Protein AF-J4H3N9-F1 (afdb_monomer)

Foldseek 3Di:
DPVVVLVVVVCVVPVVCCVPPVPPDPCVVVSVVVVVVVVVVVVVVVVVCVVVVPPVPPPPDDDDDDDDDDDDDDDDDDPDDDDDDDDDPPPPDPPPPVVVVLVVLLVVQLVVLVVLPVLSSVCSVLCVQLVNSDPVVVVVLLPDDPVVNLCCCCPVSVDDPVSSVSVVVSSVVSVVVVVVVVVVVD

Sequence (186 aa):
MKWKKVVERAVGECPFIESRYQRQWPIVVYLKLYLSSKAQKCRLETQLLNSAGIASHNTYNGEPHKNTQTLGKTSRIMITSIPQCLSRPAVDGNWNTRSDVERDVNDSFAAALRGLSADLETFAPAFSQVGLTSVDHFKMMMKWPEAERNAFLKTDMKLNPFEFHNVRAALAKFMDEQWGTMQESY

Solvent-accessible surface area (backbone atoms only — not comparable to full-atom values): 11622 Å² total; per-residue (Å²): 139,69,62,65,64,52,51,54,49,50,35,72,78,38,61,68,54,54,78,70,38,76,85,55,76,71,52,66,59,56,51,52,51,52,52,51,51,52,54,50,53,55,51,51,53,52,48,49,45,62,71,68,67,59,71,84,73,79,79,80,82,84,83,93,78,90,80,82,90,79,85,86,80,89,80,78,81,77,85,74,81,79,81,90,79,79,84,75,80,87,71,91,66,81,73,72,77,62,59,63,62,57,49,56,48,47,52,57,35,30,54,53,32,38,74,72,34,68,74,51,30,78,44,36,68,50,36,42,75,70,68,47,53,44,68,66,55,49,57,53,52,67,70,45,56,68,68,59,44,54,44,44,47,48,69,70,54,58,43,52,76,68,56,45,48,52,51,51,51,53,53,49,53,49,49,54,56,56,54,54,61,60,62,77,78,115

pLDDT: mean 73.19, std 18.36, range [37.25, 96.0]

Structure (mmCIF, N/CA/C/O backbone):
data_AF-J4H3N9-F1
#
_entry.id   AF-J4H3N9-F1
#
loop_
_atom_site.group_PDB
_atom_site.id
_atom_site.type_symbol
_atom_site.label_atom_id
_atom_site.label_alt_id
_atom_site.label_comp_id
_atom_site.label_asym_id
_atom_site.label_entity_id
_atom_site.label_seq_id
_atom_site.pdbx_PDB_ins_code
_atom_site.Cartn_x
_atom_site.Cartn_y
_atom_site.Cartn_z
_atom_site.occupancy
_atom_site.B_iso_or_equiv
_atom_site.auth_seq_id
_atom_site.auth_comp_id
_atom_site.auth_asym_id
_atom_site.auth_atom_id
_atom_site.pdbx_PDB_model_num
ATOM 1 N N . MET A 1 1 ? -15.512 -21.925 21.689 1.00 52.09 1 MET A N 1
ATOM 2 C CA . MET A 1 1 ? -15.991 -21.301 20.431 1.00 52.09 1 MET A CA 1
ATOM 3 C C . MET A 1 1 ? -16.428 -19.842 20.645 1.00 52.09 1 MET A C 1
ATOM 5 O O . MET A 1 1 ? -17.611 -19.586 20.809 1.00 52.09 1 MET A O 1
ATOM 9 N N . LYS A 1 2 ? -15.502 -18.868 20.665 1.00 72.50 2 LYS A N 1
ATOM 10 C CA . LYS A 1 2 ? -15.842 -17.428 20.809 1.00 72.50 2 LYS A CA 1
ATOM 11 C C . LYS A 1 2 ? -15.784 -16.642 19.487 1.00 72.50 2 LYS A C 1
ATOM 13 O O . LYS A 1 2 ? -16.445 -15.625 19.360 1.00 72.50 2 LYS A O 1
ATOM 18 N N . TRP A 1 3 ? -15.049 -17.143 18.493 1.00 61.56 3 TRP A N 1
ATOM 19 C CA . TRP A 1 3 ? -14.774 -16.440 17.234 1.00 61.56 3 TRP A CA 1
ATOM 20 C C . TRP A 1 3 ? -15.996 -16.287 16.316 1.00 61.56 3 TRP A C 1
ATOM 22 O O . TRP A 1 3 ? -16.227 -15.206 15.791 1.00 61.56 3 TRP A O 1
ATOM 32 N N . LYS A 1 4 ? -16.827 -17.330 16.185 1.00 72.06 4 LYS A N 1
ATOM 33 C CA . LYS A 1 4 ? -17.997 -17.327 15.287 1.00 72.06 4 LYS A CA 1
ATOM 34 C C . LYS A 1 4 ? -18.974 -16.183 15.596 1.00 72.06 4 LYS A C 1
ATOM 36 O O . LYS A 1 4 ? -19.340 -15.438 14.701 1.00 72.06 4 LYS A O 1
ATOM 41 N N . LYS A 1 5 ? -19.263 -15.962 16.885 1.00 77.81 5 LYS A N 1
ATOM 42 C CA . LYS A 1 5 ? -20.123 -14.862 17.357 1.00 77.81 5 LYS A CA 1
ATOM 43 C C . LYS A 1 5 ? -19.537 -13.472 17.091 1.00 77.81 5 LYS A C 1
ATOM 45 O O . LYS A 1 5 ? -20.283 -12.515 16.926 1.00 77.81 5 LYS A O 1
ATOM 50 N N . VAL A 1 6 ? -18.209 -13.343 17.092 1.00 69.69 6 VAL A N 1
ATOM 51 C CA . VAL A 1 6 ? -17.530 -12.069 16.805 1.00 69.69 6 VAL A CA 1
ATOM 52 C C . VAL A 1 6 ? -17.606 -11.757 15.314 1.00 69.69 6 VAL A C 1
ATOM 54 O O . VAL A 1 6 ? -17.892 -10.620 14.953 1.00 69.69 6 VAL A O 1
ATOM 57 N N . VAL A 1 7 ? -17.413 -12.769 14.463 1.00 69.06 7 VAL A N 1
ATOM 58 C CA . VAL A 1 7 ? -17.578 -12.639 13.009 1.00 69.06 7 VAL A CA 1
ATOM 59 C C . VAL A 1 7 ? -19.026 -12.299 12.661 1.00 69.06 7 VAL A C 1
ATOM 61 O O . VAL A 1 7 ? -19.249 -11.320 11.963 1.00 69.06 7 VAL A O 1
ATOM 64 N N . GLU A 1 8 ? -20.004 -13.023 13.210 1.00 76.75 8 GLU A N 1
ATOM 65 C CA . GLU A 1 8 ? -21.434 -12.744 12.995 1.00 76.75 8 GLU A CA 1
ATOM 66 C C . GLU A 1 8 ? -21.812 -11.315 13.407 1.00 76.75 8 GLU A C 1
ATOM 68 O O . GLU A 1 8 ? -22.528 -10.630 12.681 1.00 76.75 8 GLU A O 1
ATOM 73 N N . ARG A 1 9 ? -21.283 -10.819 14.534 1.00 76.06 9 ARG A N 1
ATOM 74 C CA . ARG A 1 9 ? -21.517 -9.434 14.963 1.00 76.06 9 ARG A CA 1
ATOM 75 C C . ARG A 1 9 ? -20.882 -8.416 14.011 1.00 76.06 9 ARG A C 1
ATOM 77 O O . ARG A 1 9 ? -21.529 -7.432 13.674 1.00 76.06 9 ARG A O 1
ATOM 84 N N . ALA A 1 10 ? -19.643 -8.639 13.574 1.00 69.19 10 ALA A N 1
ATOM 85 C CA . ALA A 1 10 ? -18.953 -7.728 12.658 1.00 69.19 10 ALA A CA 1
ATOM 86 C C . ALA A 1 10 ? -19.613 -7.684 11.269 1.00 69.19 10 ALA A C 1
ATOM 88 O O . ALA A 1 10 ? -19.732 -6.611 10.686 1.00 69.19 10 ALA A O 1
ATOM 89 N N . VAL A 1 11 ? -20.084 -8.831 10.771 1.00 74.31 11 VAL A N 1
ATOM 90 C CA . VAL A 1 11 ? -20.865 -8.925 9.528 1.00 74.31 11 VAL A CA 1
ATOM 91 C C . VAL A 1 11 ? -22.213 -8.218 9.680 1.00 74.31 11 VAL A C 1
ATOM 93 O O . VAL A 1 11 ? -22.606 -7.471 8.789 1.00 74.31 11 VAL A O 1
ATOM 96 N N . GLY A 1 12 ? -22.884 -8.371 10.827 1.00 75.81 12 GLY A N 1
ATOM 97 C CA . GLY A 1 12 ? -24.127 -7.653 11.121 1.00 75.81 12 GLY A CA 1
ATOM 98 C C . GLY A 1 12 ? -23.956 -6.131 11.192 1.00 75.81 12 GLY A C 1
ATOM 99 O O . GLY A 1 12 ? -24.813 -5.399 10.710 1.00 75.81 12 GLY A O 1
ATOM 100 N N . GLU A 1 13 ? -22.844 -5.641 11.752 1.00 74.50 13 GLU A N 1
ATOM 1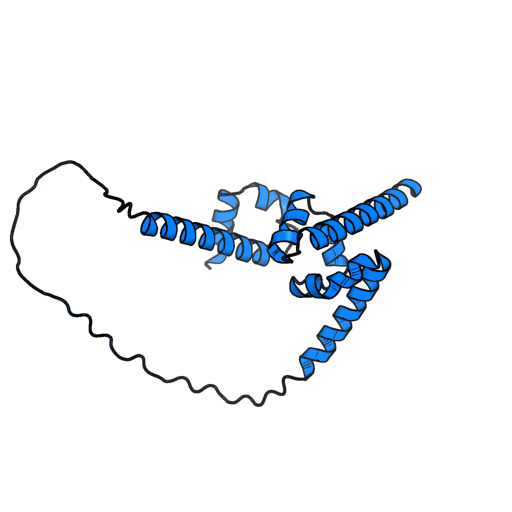01 C CA . GLU A 1 13 ? -22.531 -4.202 11.793 1.00 74.50 13 GLU A CA 1
ATOM 102 C C . GLU A 1 13 ? -22.080 -3.652 10.428 1.00 74.50 13 GLU A C 1
ATOM 104 O O . GLU A 1 13 ? -22.267 -2.467 10.153 1.00 74.50 13 GLU A O 1
ATOM 109 N N . CYS A 1 14 ? -21.465 -4.477 9.577 1.00 62.94 14 CYS A N 1
ATOM 110 C CA . CYS A 1 14 ? -20.885 -4.064 8.298 1.00 62.94 14 CYS A CA 1
ATOM 111 C C . CYS A 1 14 ? -21.080 -5.154 7.221 1.00 62.94 14 CYS A C 1
ATOM 113 O O . CYS A 1 14 ? -20.144 -5.905 6.924 1.00 62.94 14 CYS A O 1
ATOM 115 N N . PRO A 1 15 ? -22.261 -5.214 6.571 1.00 75.38 15 PRO A N 1
ATOM 116 C CA . PRO A 1 15 ? -22.610 -6.283 5.624 1.00 75.38 15 PRO A CA 1
ATOM 117 C C . PRO A 1 15 ? -21.670 -6.386 4.413 1.00 75.38 15 PRO A C 1
ATOM 119 O O . PRO A 1 15 ? -21.464 -7.460 3.850 1.00 75.38 15 PRO A O 1
ATOM 122 N N . PHE A 1 16 ? -21.037 -5.276 4.022 1.00 67.12 16 PHE A N 1
ATOM 123 C CA . PHE A 1 16 ? -20.107 -5.241 2.890 1.00 67.12 16 PHE A CA 1
ATOM 124 C C . PHE A 1 16 ? -18.843 -6.092 3.119 1.00 67.12 16 PHE A C 1
ATOM 126 O O . PHE A 1 16 ? -18.224 -6.533 2.147 1.00 67.12 16 PHE A O 1
ATOM 133 N N . ILE A 1 17 ? -18.481 -6.376 4.379 1.00 64.75 17 ILE A N 1
ATOM 134 C CA . ILE A 1 17 ? -17.296 -7.173 4.730 1.00 64.75 17 ILE A CA 1
ATOM 135 C C . ILE A 1 17 ? -1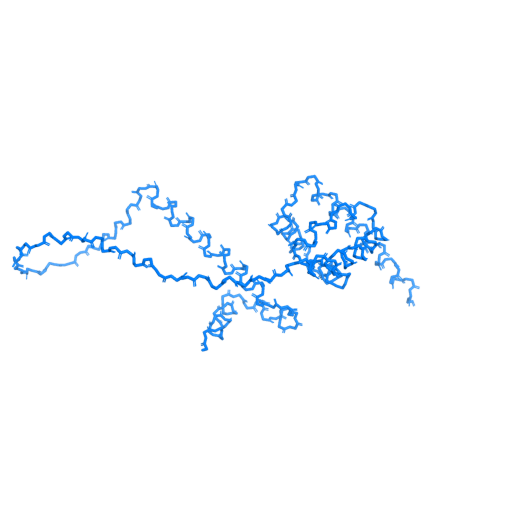7.435 -8.619 4.234 1.00 64.75 17 ILE A C 1
ATOM 137 O O . ILE A 1 17 ? -16.472 -9.195 3.725 1.00 64.75 17 ILE A O 1
ATOM 141 N N . GLU A 1 18 ? -18.634 -9.194 4.329 1.00 68.56 18 GLU A N 1
ATOM 142 C CA . GLU A 1 18 ? -18.895 -10.558 3.864 1.00 68.56 18 GLU A CA 1
ATOM 143 C C . GLU A 1 18 ? -18.808 -10.639 2.337 1.00 68.56 18 GLU A C 1
ATOM 145 O O . GLU A 1 18 ? -18.098 -11.480 1.795 1.00 68.56 18 GLU A O 1
ATOM 150 N N . SER A 1 19 ? -19.425 -9.691 1.630 1.00 67.69 19 SER A N 1
ATOM 151 C CA . SER A 1 19 ? -19.433 -9.689 0.162 1.00 67.69 19 SER A CA 1
ATOM 152 C C . SER A 1 19 ? -18.049 -9.510 -0.484 1.00 67.69 19 SER A C 1
ATOM 154 O O . SER A 1 19 ? -17.787 -10.097 -1.533 1.00 67.69 19 SER A O 1
ATOM 156 N N . ARG A 1 20 ? -17.141 -8.733 0.128 1.00 58.03 20 ARG A N 1
ATOM 157 C CA . ARG A 1 20 ? -15.820 -8.434 -0.459 1.00 58.03 20 ARG A CA 1
ATOM 158 C C . ARG A 1 20 ? -14.696 -9.365 -0.018 1.00 58.03 20 ARG A C 1
ATOM 160 O O . ARG A 1 20 ? -13.817 -9.661 -0.824 1.00 58.03 20 ARG A O 1
ATOM 167 N N . TYR A 1 21 ? -14.694 -9.816 1.236 1.00 58.59 21 TYR A N 1
ATOM 168 C CA . TYR A 1 21 ? -13.496 -10.415 1.841 1.00 58.59 21 TYR A CA 1
ATOM 169 C C . TYR A 1 21 ? -13.641 -11.903 2.184 1.00 58.59 21 TYR A C 1
ATOM 171 O O . TYR A 1 21 ? -12.674 -12.523 2.622 1.00 58.59 21 TYR A O 1
ATOM 179 N N . GLN A 1 22 ? -14.793 -12.533 1.921 1.00 57.31 22 GLN A N 1
ATOM 180 C CA . GLN A 1 22 ? -15.012 -13.962 2.208 1.00 57.31 22 GLN A CA 1
ATOM 181 C C . GLN A 1 22 ? -14.017 -14.890 1.483 1.00 57.31 22 GLN A C 1
ATOM 183 O O . GLN A 1 22 ? -13.706 -15.967 1.989 1.00 57.31 22 GLN A O 1
ATOM 188 N N . ARG A 1 23 ? -13.468 -14.455 0.337 1.00 53.22 23 ARG A N 1
ATOM 189 C CA . ARG A 1 23 ? -12.454 -15.190 -0.445 1.00 53.22 23 ARG A CA 1
ATOM 190 C C . ARG A 1 23 ? -11.019 -14.669 -0.291 1.00 53.22 23 ARG A C 1
ATOM 192 O O . ARG A 1 23 ? -10.105 -15.291 -0.820 1.00 53.22 23 ARG A O 1
ATOM 199 N N . GLN A 1 24 ? -10.804 -13.553 0.408 1.00 51.94 24 GLN A N 1
ATOM 200 C CA . GLN A 1 24 ? -9.488 -12.922 0.557 1.00 51.94 24 GLN A CA 1
ATOM 201 C C . GLN A 1 24 ? -9.054 -13.012 2.021 1.00 51.94 24 GLN A C 1
ATOM 203 O O . GLN A 1 24 ? -9.342 -12.145 2.844 1.00 51.94 24 GLN A O 1
ATOM 208 N N . TRP A 1 25 ? -8.413 -14.129 2.357 1.00 45.53 25 TRP A N 1
ATOM 209 C CA . TRP A 1 25 ? -7.874 -14.389 3.690 1.00 45.53 25 TRP A CA 1
ATOM 210 C C . TRP A 1 25 ? -6.391 -13.991 3.793 1.00 45.53 25 TRP A C 1
ATOM 212 O O . TRP A 1 25 ? -5.687 -14.089 2.791 1.00 45.53 25 TRP A O 1
ATOM 222 N N . PRO A 1 26 ? -5.919 -13.566 4.991 1.00 60.06 26 PRO A N 1
ATOM 223 C CA . PRO A 1 26 ? -6.522 -13.836 6.295 1.00 60.06 26 PRO A CA 1
ATOM 224 C C . PRO A 1 26 ? -7.309 -12.664 6.901 1.00 60.06 26 PRO A C 1
ATOM 226 O O . PRO A 1 26 ? -6.752 -11.746 7.502 1.00 60.06 26 PRO A O 1
ATOM 229 N N . ILE A 1 27 ? -8.642 -12.790 6.882 1.00 65.00 27 ILE A N 1
ATOM 230 C CA . ILE A 1 27 ? -9.597 -11.844 7.489 1.00 65.00 27 ILE A CA 1
ATOM 231 C C . ILE A 1 27 ? -9.398 -11.684 9.006 1.00 65.00 27 ILE A C 1
ATOM 233 O O . ILE A 1 27 ? -9.800 -10.684 9.590 1.00 65.00 27 ILE A O 1
ATOM 237 N N . VAL A 1 28 ? -8.738 -12.652 9.657 1.00 62.50 28 VAL A N 1
ATOM 238 C CA . VAL A 1 28 ? -8.402 -12.623 11.092 1.00 62.50 28 VAL A CA 1
ATOM 239 C C . VAL A 1 28 ? -7.492 -11.449 11.432 1.00 62.50 28 VAL A C 1
ATOM 241 O O . VAL A 1 28 ? -7.648 -10.864 12.503 1.00 62.50 28 VAL A O 1
ATOM 244 N N . VAL A 1 29 ? -6.558 -11.101 10.543 1.00 64.94 29 VAL A N 1
ATOM 245 C CA . VAL A 1 29 ? -5.643 -9.972 10.758 1.00 64.94 29 VAL A CA 1
ATOM 246 C C . VAL A 1 29 ? -6.428 -8.667 10.679 1.00 64.94 29 VAL A C 1
ATOM 248 O O . VAL A 1 29 ? -6.381 -7.877 11.618 1.00 64.94 29 VAL A O 1
ATOM 251 N N . TYR A 1 30 ? -7.256 -8.509 9.642 1.00 67.19 30 TYR A N 1
ATOM 252 C CA . TYR A 1 30 ? -8.125 -7.342 9.488 1.00 67.19 30 TYR A CA 1
ATOM 253 C C . TYR A 1 30 ? -9.098 -7.183 10.663 1.00 67.19 30 TYR A C 1
ATOM 255 O O . TYR A 1 30 ? -9.167 -6.118 11.266 1.00 67.19 30 TYR A O 1
ATOM 263 N N . LEU A 1 31 ? -9.796 -8.251 11.062 1.00 67.88 31 LEU A N 1
ATOM 264 C CA . LEU A 1 31 ? -10.709 -8.229 12.209 1.00 67.88 31 LEU A CA 1
ATOM 265 C C . LEU A 1 31 ? -9.983 -7.888 13.512 1.00 67.88 31 LEU A C 1
ATOM 267 O O . LEU A 1 31 ? -10.502 -7.107 14.305 1.00 67.88 31 LEU A O 1
ATOM 271 N N . LYS A 1 32 ? -8.782 -8.431 13.745 1.00 67.88 32 LYS A N 1
ATOM 272 C CA . LYS A 1 32 ? -7.986 -8.072 14.927 1.00 67.88 32 LYS A CA 1
ATOM 273 C C . LYS A 1 32 ? -7.595 -6.600 14.917 1.00 67.88 32 LYS A C 1
ATOM 275 O O . LYS A 1 32 ? -7.722 -5.960 15.959 1.00 67.88 32 LYS A O 1
ATOM 280 N N . LEU A 1 33 ? -7.155 -6.064 13.782 1.00 71.12 33 LEU A N 1
ATOM 281 C CA . LEU A 1 33 ? -6.758 -4.660 13.659 1.00 71.12 33 LEU A CA 1
ATOM 282 C C . LEU A 1 33 ? -7.965 -3.723 13.790 1.00 71.12 33 LEU A C 1
ATOM 284 O O . LEU A 1 33 ? -7.932 -2.788 14.590 1.00 71.12 33 LEU A O 1
ATOM 288 N N . TYR A 1 34 ? -9.067 -4.027 13.105 1.00 74.19 34 TYR A N 1
ATOM 289 C CA . TYR A 1 34 ? -10.306 -3.254 13.164 1.00 74.19 34 TYR A CA 1
ATOM 290 C C . TYR A 1 34 ? -10.895 -3.225 14.578 1.00 74.19 34 TYR A C 1
ATOM 292 O O . TYR A 1 34 ? -11.195 -2.154 15.108 1.00 74.19 34 TYR A O 1
ATOM 300 N N . LEU A 1 35 ? -11.011 -4.386 15.231 1.00 72.62 35 LEU A N 1
ATOM 301 C CA . LEU A 1 35 ? -11.549 -4.470 16.592 1.00 72.62 35 LEU A CA 1
ATOM 302 C C . LEU A 1 35 ? -10.626 -3.792 17.611 1.00 72.62 35 LEU A C 1
ATOM 304 O O . LEU A 1 35 ? -11.121 -3.115 18.512 1.00 72.62 35 LEU A O 1
ATOM 308 N N . SER A 1 36 ? -9.305 -3.918 17.451 1.00 70.38 36 SER A N 1
ATOM 309 C CA . SER A 1 36 ? -8.329 -3.190 18.277 1.00 70.38 36 SER A CA 1
ATOM 310 C C . SER A 1 36 ? -8.488 -1.675 18.122 1.00 70.38 36 SER A C 1
ATOM 312 O O . SER A 1 36 ? -8.557 -0.958 19.121 1.00 70.38 36 SER A O 1
ATOM 314 N N . SER A 1 37 ? -8.634 -1.195 16.885 1.00 76.44 37 SER A N 1
ATOM 315 C CA . SER A 1 37 ? -8.830 0.223 16.569 1.00 76.44 37 SER A CA 1
ATOM 316 C C . SER A 1 37 ? -10.143 0.770 17.147 1.00 76.44 37 SER A C 1
ATOM 318 O O . SER A 1 37 ? -10.142 1.798 17.832 1.00 76.44 37 SER A O 1
ATOM 320 N N . LYS A 1 38 ? -11.262 0.042 16.993 1.00 75.88 38 LYS A N 1
ATOM 321 C CA . LYS A 1 38 ? -12.551 0.427 17.601 1.00 75.88 38 LYS A CA 1
ATOM 322 C C . LYS A 1 38 ? -12.480 0.453 19.130 1.00 75.88 38 LYS A C 1
ATOM 324 O O . LYS A 1 38 ? -12.974 1.398 19.744 1.00 75.88 38 LYS A O 1
ATOM 329 N N . ALA A 1 39 ? -11.854 -0.549 19.749 1.00 73.81 39 ALA A N 1
ATOM 330 C CA . ALA A 1 39 ? -11.699 -0.604 21.202 1.00 73.81 39 ALA A CA 1
ATOM 331 C C . ALA A 1 39 ? -10.868 0.575 21.734 1.00 73.81 39 ALA A C 1
ATOM 333 O O . ALA A 1 39 ? -11.193 1.146 22.776 1.00 73.81 39 ALA A O 1
ATOM 334 N N . GLN A 1 40 ? -9.825 0.973 21.004 1.00 74.06 40 GLN A N 1
ATOM 335 C CA . GLN A 1 40 ? -8.995 2.121 21.356 1.00 74.06 40 GLN A CA 1
ATOM 336 C C . GLN A 1 40 ? -9.750 3.445 21.205 1.00 74.06 40 GLN A C 1
ATOM 338 O O . GLN A 1 40 ? -9.693 4.277 22.111 1.00 74.06 40 GLN A O 1
ATOM 343 N N . LYS A 1 41 ? -10.523 3.614 20.126 1.00 77.00 41 LYS A N 1
ATOM 344 C CA . LYS A 1 41 ? -11.381 4.792 19.936 1.00 77.00 41 LYS A CA 1
ATOM 345 C C . LYS A 1 41 ? -12.413 4.928 21.061 1.00 77.00 41 LYS A C 1
ATOM 347 O O . LYS A 1 41 ? -12.535 5.997 21.646 1.00 77.00 41 LYS A O 1
ATOM 352 N N . CYS A 1 42 ? -13.058 3.824 21.439 1.00 77.38 42 CYS A N 1
ATOM 353 C CA . CYS A 1 42 ? -14.025 3.795 22.540 1.00 77.38 42 CYS A CA 1
ATOM 354 C C . CYS A 1 42 ? -13.381 4.157 23.894 1.00 77.38 42 CYS A C 1
ATOM 356 O O . CYS A 1 42 ? -13.976 4.869 24.703 1.00 77.38 42 CYS A O 1
ATOM 358 N N . ARG A 1 43 ? -12.144 3.699 24.145 1.00 76.12 43 ARG A N 1
ATOM 359 C CA . ARG A 1 43 ? -11.378 4.061 25.352 1.00 76.12 43 ARG A CA 1
ATOM 360 C C . ARG A 1 43 ? -11.036 5.546 25.393 1.00 76.12 43 ARG A C 1
ATOM 362 O O . ARG A 1 43 ? -11.180 6.153 26.447 1.00 76.12 43 ARG A O 1
ATOM 369 N N . LEU A 1 44 ? -10.602 6.117 24.271 1.00 79.00 44 LEU A N 1
ATOM 370 C CA . LEU A 1 44 ? -10.282 7.543 24.169 1.00 79.00 44 LEU A CA 1
ATOM 371 C C . LEU A 1 44 ? -11.521 8.414 24.370 1.00 79.00 44 LEU A C 1
ATOM 373 O O . LEU A 1 44 ? -11.466 9.386 25.112 1.00 79.00 44 LEU A O 1
ATOM 377 N N . GLU A 1 45 ? -12.650 8.031 23.781 1.00 78.12 45 GLU A N 1
ATOM 378 C CA . GLU A 1 45 ? -13.928 8.722 23.962 1.00 78.12 45 GLU A CA 1
ATOM 379 C C . GLU A 1 45 ? -14.387 8.684 25.428 1.00 78.12 45 GLU A C 1
ATOM 381 O O . GLU A 1 45 ? -14.750 9.711 25.997 1.00 78.12 45 GLU A O 1
ATOM 386 N N . THR A 1 46 ? -14.245 7.528 26.086 1.00 74.31 46 THR A N 1
ATOM 387 C CA . THR A 1 46 ? -14.525 7.379 27.525 1.00 74.31 46 THR A CA 1
ATOM 388 C C . THR A 1 46 ? -13.589 8.241 28.381 1.00 74.31 46 THR A C 1
ATOM 390 O O . THR A 1 46 ? -14.021 8.855 29.352 1.00 74.31 46 THR A O 1
ATOM 393 N N . GLN A 1 47 ? -12.300 8.311 28.033 1.00 80.25 47 GLN A N 1
ATOM 394 C CA . GLN A 1 47 ? -11.333 9.157 28.738 1.00 80.25 47 GLN A CA 1
ATOM 395 C C . GLN A 1 47 ? -11.622 10.646 28.542 1.00 80.25 47 GLN A C 1
ATOM 397 O O . GLN A 1 47 ? -11.533 11.396 29.509 1.00 80.25 47 GLN A O 1
ATOM 402 N N . LEU A 1 48 ? -12.018 11.065 27.337 1.00 82.38 48 LEU A N 1
ATOM 403 C CA . LEU A 1 48 ? -12.421 12.441 27.052 1.00 82.38 48 LEU A CA 1
ATOM 404 C C . LEU A 1 48 ? -13.650 12.835 27.875 1.00 82.38 48 LEU A C 1
ATOM 406 O O . LEU A 1 48 ? -13.601 13.848 28.568 1.00 82.38 48 LEU A O 1
ATOM 410 N N . LEU A 1 49 ? -14.692 11.998 27.894 1.00 76.50 49 LEU A N 1
ATOM 411 C CA . LEU A 1 49 ? -15.889 12.202 28.722 1.00 76.50 49 LEU A CA 1
ATOM 412 C C . LEU A 1 49 ? -15.552 12.313 30.218 1.00 76.50 49 LEU A C 1
ATOM 414 O O . LEU A 1 49 ? -16.027 13.227 30.890 1.00 76.50 49 LEU A O 1
ATOM 418 N N . ASN A 1 50 ? -14.679 11.437 30.723 1.00 69.12 50 ASN A N 1
ATOM 419 C CA . ASN A 1 50 ? -14.246 11.465 32.122 1.00 69.12 50 ASN A CA 1
ATOM 420 C C . ASN A 1 50 ? -13.373 12.691 32.446 1.00 69.12 50 ASN A C 1
ATOM 422 O O . ASN A 1 50 ? -13.490 13.260 33.529 1.00 69.12 50 ASN A O 1
ATOM 426 N N . SER A 1 51 ? -12.510 13.114 31.517 1.00 75.50 51 SER A N 1
ATOM 427 C CA . SER A 1 51 ? -11.651 14.297 31.677 1.00 75.50 51 SER A CA 1
ATOM 428 C C . SER A 1 51 ? -12.415 15.616 31.569 1.00 75.50 51 SER A C 1
ATOM 430 O O . SER A 1 51 ? -12.031 16.594 32.202 1.00 75.50 51 SER A O 1
ATOM 432 N N . ALA A 1 52 ? -13.528 15.637 30.831 1.00 77.50 52 ALA A N 1
ATOM 433 C CA . ALA A 1 52 ? -14.388 16.806 30.687 1.00 77.50 52 ALA A CA 1
ATOM 434 C C . ALA A 1 52 ? -15.218 17.101 31.951 1.00 77.50 52 ALA A C 1
ATOM 436 O O . ALA A 1 52 ? -15.999 18.048 31.958 1.00 77.50 52 ALA A O 1
ATOM 437 N N . GLY A 1 53 ? -15.089 16.294 33.015 1.00 55.59 53 GLY A N 1
ATOM 438 C CA . GLY A 1 53 ? -15.820 16.495 34.268 1.00 55.59 53 GLY A CA 1
ATOM 439 C C . GLY A 1 53 ? -17.336 16.357 34.119 1.00 55.59 53 GLY A C 1
ATOM 440 O O . GLY A 1 53 ? -18.075 16.689 35.044 1.00 55.59 53 GLY A O 1
ATOM 441 N N . ILE A 1 54 ? -17.813 15.845 32.979 1.00 56.06 54 ILE A N 1
ATOM 442 C CA . ILE A 1 54 ? -19.223 15.549 32.758 1.00 56.06 54 ILE A CA 1
ATOM 443 C C . ILE A 1 54 ? -19.482 14.212 33.442 1.00 56.06 54 ILE A C 1
ATOM 445 O O . ILE A 1 54 ? -19.551 13.156 32.813 1.00 56.06 54 ILE A O 1
ATOM 449 N N . ALA A 1 55 ? -19.583 14.255 34.772 1.00 50.81 55 ALA A N 1
ATOM 450 C CA . ALA A 1 55 ? -20.251 13.209 35.516 1.00 50.81 55 ALA A CA 1
ATOM 451 C C . ALA A 1 55 ? -21.600 13.002 34.824 1.00 50.81 55 ALA A C 1
ATOM 453 O O . ALA A 1 55 ? -22.425 13.916 34.782 1.00 50.81 55 ALA A O 1
ATOM 454 N N . SER A 1 56 ? -21.783 11.832 34.211 1.00 52.94 56 SER A N 1
ATOM 455 C CA . SER A 1 56 ? -23.059 11.415 33.647 1.00 52.94 56 SER A CA 1
ATOM 456 C C . SER A 1 56 ? -24.021 11.257 34.822 1.00 52.94 56 SER A C 1
ATOM 458 O O . SER A 1 56 ? -24.166 10.191 35.418 1.00 52.94 56 SER A O 1
ATOM 460 N N . HIS A 1 57 ? -24.585 12.386 35.240 1.00 46.31 57 HIS A N 1
ATOM 461 C CA . HIS A 1 57 ? -25.621 12.475 36.239 1.00 46.31 57 HIS A CA 1
ATOM 462 C C . HIS A 1 57 ? -26.876 11.961 35.541 1.00 46.31 57 HIS A C 1
ATOM 464 O O . HIS A 1 57 ? -27.623 12.713 34.918 1.00 46.31 57 HIS A O 1
ATOM 470 N N . ASN A 1 58 ? -27.062 10.642 35.574 1.00 51.22 58 ASN A N 1
ATOM 471 C CA . ASN A 1 58 ? -28.348 10.028 35.290 1.00 51.22 58 ASN A CA 1
ATOM 472 C C . ASN A 1 58 ? -29.317 10.492 36.382 1.00 51.22 58 ASN A C 1
ATOM 474 O O . ASN A 1 58 ? -29.520 9.823 37.394 1.00 51.22 58 ASN A O 1
ATOM 478 N N . THR A 1 59 ? -29.892 11.674 36.184 1.00 44.00 59 THR A N 1
ATOM 479 C CA . THR A 1 59 ? -31.006 12.193 36.970 1.00 44.00 59 THR A CA 1
ATOM 480 C C . THR A 1 59 ? -32.263 11.461 36.505 1.00 44.00 59 THR A C 1
ATOM 482 O O . THR A 1 59 ? -33.031 11.952 35.682 1.00 44.00 59 THR A O 1
ATOM 485 N N . TYR A 1 60 ? -32.440 10.233 36.991 1.00 42.50 60 TYR A N 1
ATOM 486 C CA . TYR A 1 60 ? -33.743 9.579 36.988 1.00 42.50 60 TYR A CA 1
ATOM 487 C C . TYR A 1 60 ? -34.602 10.279 38.046 1.00 42.50 60 TYR A C 1
ATOM 489 O O . TYR A 1 60 ? -34.395 10.109 39.247 1.00 42.50 60 TYR A O 1
ATOM 497 N N . ASN A 1 61 ? -35.532 11.116 37.591 1.00 46.38 61 ASN A N 1
ATOM 498 C CA . ASN A 1 61 ? -36.536 11.740 38.441 1.00 46.38 61 ASN A CA 1
ATOM 499 C C . ASN A 1 61 ? -37.690 10.756 38.702 1.00 46.38 61 ASN A C 1
ATOM 501 O O . ASN A 1 61 ? -38.397 10.391 37.769 1.00 46.38 61 ASN A O 1
ATOM 505 N N . GLY A 1 62 ? -37.899 10.425 39.983 1.00 41.72 62 GLY A N 1
ATOM 506 C CA . GLY A 1 62 ? -39.213 10.135 40.574 1.00 41.72 62 GLY A CA 1
ATOM 507 C C . GLY A 1 62 ? -39.628 8.665 40.712 1.00 41.72 62 GLY A C 1
ATOM 508 O O . GLY A 1 62 ? -40.169 8.093 39.780 1.00 41.72 62 GLY A O 1
ATOM 509 N N . GLU A 1 63 ? -39.486 8.083 41.908 1.00 37.25 63 GLU A N 1
ATOM 510 C CA . GLU A 1 63 ? -40.582 8.031 42.898 1.00 37.25 63 GLU A CA 1
ATOM 511 C C . GLU A 1 63 ? -40.101 7.529 44.282 1.00 37.25 63 GLU A C 1
ATOM 513 O O . GLU A 1 63 ? -39.084 6.837 44.369 1.00 37.25 63 GLU A O 1
ATOM 518 N N . PRO A 1 64 ? -40.784 7.902 45.386 1.00 56.16 64 PRO A N 1
ATOM 519 C CA . PRO A 1 64 ? -40.278 7.745 46.743 1.00 56.16 64 PRO A CA 1
ATOM 520 C C . PRO A 1 64 ? -40.893 6.532 47.452 1.00 56.16 64 PRO A C 1
ATOM 522 O O . PRO A 1 64 ? -42.085 6.519 47.742 1.00 56.16 64 PRO A O 1
ATOM 525 N N . HIS A 1 65 ? -40.071 5.573 47.879 1.00 41.88 65 HIS A N 1
ATOM 526 C CA . HIS A 1 65 ? -40.473 4.638 48.931 1.00 41.88 65 HIS A CA 1
ATOM 527 C C . HIS A 1 65 ? -39.423 4.550 50.041 1.00 41.88 65 HIS A C 1
ATOM 529 O O . HIS A 1 65 ? -38.268 4.179 49.856 1.00 41.88 65 HIS A O 1
ATOM 535 N N . LYS A 1 66 ? -39.892 4.956 51.221 1.00 60.16 66 LYS A N 1
ATOM 536 C CA . LYS A 1 66 ? -39.277 4.867 52.544 1.00 60.16 66 LYS A CA 1
ATOM 537 C C . LYS A 1 66 ? -38.855 3.415 52.802 1.00 60.16 66 LYS A C 1
ATOM 539 O O . LYS A 1 66 ? -39.707 2.551 52.635 1.00 60.16 66 LYS A O 1
ATOM 544 N N . ASN A 1 67 ? -37.630 3.155 53.274 1.00 48.34 67 ASN A N 1
ATOM 545 C CA . ASN A 1 67 ? -37.408 2.611 54.623 1.00 48.34 67 ASN A CA 1
ATOM 546 C C . ASN A 1 67 ? -35.919 2.370 54.962 1.00 48.34 67 ASN A C 1
ATOM 548 O O . ASN A 1 67 ? -35.143 1.884 54.146 1.00 48.34 67 ASN A O 1
ATOM 552 N N . THR A 1 68 ? -35.627 2.589 56.247 1.00 41.75 68 THR A N 1
ATOM 553 C CA . THR A 1 68 ? -34.633 1.919 57.111 1.00 41.75 68 THR A CA 1
ATOM 554 C C . THR A 1 68 ? -33.121 2.104 56.912 1.00 41.75 68 THR A C 1
ATOM 556 O O . THR A 1 68 ? -32.481 1.588 56.005 1.00 41.75 68 THR A O 1
ATOM 559 N N . GLN A 1 69 ? -32.574 2.779 57.928 1.00 52.41 69 GLN A N 1
ATOM 560 C CA . GLN A 1 69 ? -31.221 2.743 58.484 1.00 52.41 69 GLN A CA 1
ATOM 561 C C . GLN A 1 69 ? -30.507 1.380 58.426 1.00 52.41 69 GLN A C 1
ATOM 563 O O . GLN A 1 69 ? -31.066 0.388 58.873 1.00 52.41 69 GLN A O 1
ATOM 568 N N . THR A 1 70 ? -29.216 1.410 58.074 1.00 41.12 70 THR A N 1
ATOM 569 C CA . THR A 1 70 ? -28.104 0.652 58.702 1.00 41.12 70 THR A CA 1
ATOM 570 C C . THR A 1 70 ? -26.797 1.294 58.219 1.00 41.12 70 THR A C 1
ATOM 572 O O . THR A 1 70 ? -26.457 1.209 57.045 1.00 41.12 70 THR A O 1
ATOM 575 N N . LEU A 1 71 ? -26.188 2.202 58.981 1.00 50.16 71 LEU A N 1
ATOM 576 C CA . LEU A 1 71 ? -25.104 1.952 59.942 1.00 50.16 71 LEU A CA 1
ATOM 577 C C . LEU A 1 71 ? -24.003 0.995 59.440 1.00 50.16 71 LEU A C 1
ATOM 579 O O . LEU A 1 71 ? -24.115 -0.218 59.559 1.00 50.16 71 LEU A O 1
ATOM 583 N N . GLY A 1 72 ? -22.899 1.603 58.995 1.00 48.22 72 GLY A N 1
ATOM 584 C CA . GLY A 1 72 ? -21.535 1.147 59.260 1.00 48.22 72 GLY A CA 1
ATOM 585 C C . GLY A 1 72 ? -21.018 -0.060 58.477 1.00 48.22 72 GLY A C 1
ATOM 586 O O . GLY A 1 72 ? -21.328 -1.198 58.808 1.00 48.22 72 GLY A O 1
ATOM 587 N N . LYS A 1 73 ? -20.072 0.190 57.562 1.00 47.19 73 LYS A N 1
ATOM 588 C CA . LYS A 1 73 ? -18.741 -0.449 57.580 1.00 47.19 73 LYS A CA 1
ATOM 589 C C . LYS A 1 73 ? -17.875 0.066 56.433 1.00 47.19 73 LYS A C 1
ATOM 591 O O . LYS A 1 73 ? -18.078 -0.245 55.265 1.00 47.19 73 LYS A O 1
ATOM 596 N N . THR A 1 74 ? -16.869 0.837 56.815 1.00 50.03 74 THR A N 1
ATOM 597 C CA . THR A 1 74 ? -15.727 1.228 55.997 1.00 50.03 74 THR A CA 1
ATOM 598 C C . THR A 1 74 ? -14.910 -0.027 55.673 1.00 50.03 74 THR A C 1
ATOM 600 O O . THR A 1 74 ? -14.109 -0.480 56.490 1.00 50.03 74 THR A O 1
ATOM 603 N N . SER A 1 75 ? -15.123 -0.621 54.498 1.00 44.22 75 SER A N 1
ATOM 604 C CA . SER A 1 75 ? -14.277 -1.712 54.003 1.00 44.22 75 SER A CA 1
ATOM 605 C C . SER A 1 75 ? -12.985 -1.141 53.429 1.00 44.22 75 SER A C 1
ATOM 607 O O . SER A 1 75 ? -12.914 -0.689 52.289 1.00 44.22 75 SER A O 1
ATOM 609 N N . ARG A 1 76 ? -11.949 -1.166 54.266 1.00 50.06 76 ARG A N 1
ATOM 610 C CA . ARG A 1 76 ? -10.549 -0.959 53.904 1.00 50.06 76 ARG A CA 1
ATOM 611 C C . ARG A 1 76 ? -10.096 -2.171 53.087 1.00 50.06 76 ARG A C 1
ATOM 613 O O . ARG A 1 76 ? -9.872 -3.242 53.645 1.00 50.06 76 ARG A O 1
ATOM 620 N N . ILE A 1 77 ? -10.002 -2.019 51.769 1.00 47.53 77 ILE A N 1
ATOM 621 C CA . ILE A 1 77 ? -9.453 -3.052 50.886 1.00 47.53 77 ILE A CA 1
ATOM 622 C C . ILE A 1 77 ? -7.956 -3.159 51.195 1.00 47.53 77 ILE A C 1
ATOM 624 O O . ILE A 1 77 ? -7.176 -2.270 50.856 1.00 47.53 77 ILE A O 1
ATOM 628 N N . MET A 1 78 ? -7.563 -4.222 51.900 1.00 45.44 78 MET A N 1
ATOM 629 C CA . MET A 1 78 ? -6.162 -4.602 52.033 1.00 45.44 78 MET A CA 1
ATOM 630 C C . MET A 1 78 ? -5.690 -5.159 50.691 1.00 45.44 78 MET A C 1
ATOM 632 O O . MET A 1 78 ? -6.236 -6.136 50.185 1.00 45.44 78 MET A O 1
ATOM 636 N N . ILE A 1 79 ? -4.677 -4.519 50.118 1.00 47.19 79 ILE A N 1
ATOM 637 C CA . ILE A 1 79 ? -3.961 -5.005 48.943 1.00 47.19 79 ILE A CA 1
ATOM 638 C C . ILE A 1 79 ? -3.116 -6.191 49.415 1.00 47.19 79 ILE A C 1
ATOM 640 O O . ILE A 1 79 ? -2.048 -6.017 49.998 1.00 47.19 79 ILE A O 1
ATOM 644 N N . THR A 1 80 ? -3.628 -7.407 49.237 1.00 44.75 80 THR A N 1
ATOM 645 C CA . THR A 1 80 ? -2.865 -8.631 49.481 1.00 44.75 80 THR A CA 1
ATOM 646 C C . THR A 1 80 ? -1.825 -8.818 48.386 1.00 44.75 80 THR A C 1
ATOM 648 O O . THR A 1 80 ? -2.141 -8.824 47.198 1.00 44.75 80 THR A O 1
ATOM 651 N N . SER A 1 81 ? -0.587 -8.957 48.853 1.00 48.12 81 SER A N 1
ATOM 652 C CA . SER A 1 81 ? 0.641 -9.272 48.133 1.00 48.12 81 SER A CA 1
ATOM 653 C C . SER A 1 81 ? 0.446 -10.254 46.971 1.00 48.12 81 SER A C 1
ATOM 655 O O . SER A 1 81 ? -0.133 -11.328 47.136 1.00 48.12 81 SER A O 1
ATOM 657 N N . ILE A 1 82 ? 0.961 -9.878 45.799 1.00 58.31 82 ILE A N 1
ATOM 658 C CA . ILE A 1 82 ? 1.044 -10.727 44.609 1.00 58.31 82 ILE A CA 1
ATOM 659 C C . ILE A 1 82 ? 2.141 -11.774 44.864 1.00 58.31 82 ILE A C 1
ATOM 661 O O . ILE A 1 82 ? 3.285 -11.385 45.111 1.00 58.31 82 ILE A O 1
ATOM 665 N N . PRO A 1 83 ? 1.854 -13.085 44.791 1.00 48.00 83 PRO A N 1
ATOM 666 C CA . PRO A 1 83 ? 2.887 -14.101 44.921 1.00 48.00 83 PRO A CA 1
ATOM 667 C C . PRO A 1 83 ? 3.819 -14.058 43.702 1.00 48.00 83 PRO A C 1
ATOM 669 O O . PRO A 1 83 ? 3.426 -14.346 42.571 1.00 48.00 83 PRO A O 1
ATOM 672 N N . GLN A 1 84 ? 5.078 -13.698 43.950 1.00 53.53 84 GLN A N 1
ATOM 673 C CA . GLN A 1 84 ? 6.196 -13.965 43.054 1.00 53.53 84 GLN A CA 1
ATOM 674 C C . GLN A 1 84 ? 6.415 -15.475 42.999 1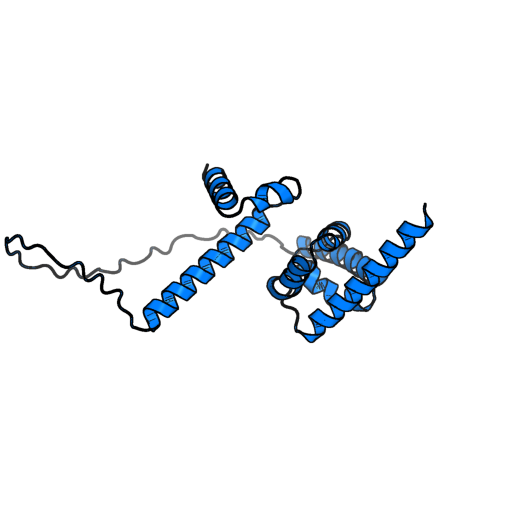.00 53.53 84 GLN A C 1
ATOM 676 O O . GLN A 1 84 ? 6.984 -16.032 43.927 1.00 53.53 84 GLN A O 1
ATOM 681 N N . CYS A 1 85 ? 5.983 -16.137 41.934 1.00 43.62 85 CYS A N 1
ATOM 682 C CA . CYS A 1 85 ? 6.501 -17.445 41.539 1.00 43.62 85 CYS A CA 1
ATOM 683 C C . CYS A 1 85 ? 6.079 -17.699 40.097 1.00 43.62 85 CYS A C 1
ATOM 685 O O . CYS A 1 85 ? 4.915 -17.981 39.852 1.00 43.62 85 CYS A O 1
ATOM 687 N N . LEU A 1 86 ? 7.020 -17.595 39.163 1.00 44.00 86 LEU A N 1
ATOM 688 C CA . LEU A 1 86 ? 7.099 -18.438 37.971 1.00 44.00 86 LEU A CA 1
ATOM 689 C C . LEU A 1 86 ? 8.516 -18.270 37.418 1.00 44.00 86 LEU A C 1
ATOM 691 O O . LEU A 1 86 ? 8.811 -17.389 36.610 1.00 44.00 86 LEU A O 1
ATOM 695 N N . SER A 1 87 ? 9.406 -19.110 37.936 1.00 46.09 87 SER A N 1
ATOM 696 C CA . SER A 1 87 ? 10.731 -19.352 37.387 1.00 46.09 87 SER A CA 1
ATOM 697 C C . SER A 1 87 ? 10.586 -19.730 35.915 1.00 46.09 87 SER A C 1
ATOM 699 O O . SER A 1 87 ? 10.003 -20.761 35.578 1.00 46.09 87 SER A O 1
ATOM 701 N N . ARG A 1 88 ? 11.090 -18.868 35.030 1.00 46.22 88 ARG A N 1
ATOM 702 C CA . ARG A 1 88 ? 11.279 -19.193 33.617 1.00 46.22 88 ARG A CA 1
ATOM 703 C C . ARG A 1 88 ? 12.323 -20.312 33.524 1.00 46.22 88 ARG A C 1
ATOM 705 O O . ARG A 1 88 ? 13.398 -20.144 34.099 1.00 46.22 88 ARG A O 1
ATOM 712 N N . PRO A 1 89 ? 12.059 -21.414 32.805 1.00 47.91 89 PRO A N 1
ATOM 713 C CA . PRO A 1 89 ? 13.120 -22.339 32.449 1.00 47.91 89 PRO A CA 1
ATOM 714 C C . PRO A 1 89 ? 14.122 -21.596 31.560 1.00 47.91 89 PRO A C 1
ATOM 716 O O . PRO A 1 89 ? 13.736 -20.966 30.571 1.00 47.91 89 PRO A O 1
ATOM 719 N N . ALA A 1 90 ? 15.397 -21.639 31.945 1.00 51.03 90 ALA A N 1
ATOM 720 C CA . ALA A 1 90 ? 16.505 -21.247 31.093 1.00 51.03 90 ALA A CA 1
ATOM 721 C C . ALA A 1 90 ? 16.542 -22.226 29.914 1.00 51.03 90 ALA A C 1
ATOM 723 O O . ALA A 1 90 ? 17.038 -23.343 30.017 1.00 51.03 90 ALA A O 1
ATOM 724 N N . VAL A 1 91 ? 15.898 -21.836 28.818 1.00 54.44 91 VAL A N 1
ATOM 725 C CA . VAL A 1 91 ? 16.126 -22.447 27.517 1.00 54.44 91 VAL A CA 1
ATOM 726 C C . VAL A 1 91 ? 17.295 -21.684 26.926 1.00 54.44 91 VAL A C 1
ATOM 728 O O . VAL A 1 91 ? 17.124 -20.565 26.436 1.00 54.44 91 VAL A O 1
ATOM 731 N N . ASP A 1 92 ? 18.472 -22.299 26.987 1.00 48.06 92 ASP A N 1
ATOM 732 C CA . ASP A 1 92 ? 19.653 -21.930 26.207 1.00 48.06 92 ASP A CA 1
ATOM 733 C C . ASP A 1 92 ? 19.373 -22.245 24.728 1.00 48.06 92 ASP A C 1
ATOM 735 O O . ASP A 1 92 ? 19.906 -23.170 24.121 1.00 48.06 92 ASP A O 1
ATOM 739 N N . GLY A 1 93 ? 18.417 -21.515 24.160 1.00 48.88 93 GLY A N 1
ATOM 740 C CA . GLY A 1 93 ? 18.061 -21.570 22.756 1.00 48.88 93 GLY A CA 1
ATOM 741 C C . GLY A 1 93 ? 18.899 -20.542 22.027 1.00 48.88 93 GLY A C 1
ATOM 742 O O . GLY A 1 93 ? 18.658 -19.347 22.150 1.00 48.88 93 GLY A O 1
ATOM 743 N N . ASN A 1 94 ? 19.893 -21.005 21.284 1.00 55.06 94 ASN A N 1
ATOM 744 C CA . ASN A 1 94 ? 20.636 -20.209 20.321 1.00 55.06 94 ASN A CA 1
ATOM 745 C C . ASN A 1 94 ? 19.659 -19.596 19.288 1.00 55.06 94 ASN A C 1
ATOM 747 O O . ASN A 1 94 ? 19.235 -20.272 18.355 1.00 55.06 94 ASN A O 1
ATOM 751 N N . TRP A 1 95 ? 19.269 -18.329 19.470 1.00 52.06 95 TRP A N 1
ATOM 752 C CA . TRP A 1 95 ? 18.300 -17.609 18.623 1.00 52.06 95 TRP A CA 1
ATOM 753 C C . TRP A 1 95 ? 18.859 -17.186 17.250 1.00 52.06 95 TRP A C 1
ATOM 755 O O . TRP A 1 95 ? 18.148 -16.549 16.474 1.00 52.06 95 TRP A O 1
ATOM 765 N N . ASN A 1 96 ? 20.104 -17.541 16.911 1.00 55.69 96 ASN A N 1
ATOM 766 C CA . ASN A 1 96 ? 20.773 -17.011 15.719 1.00 55.69 96 ASN A CA 1
ATOM 767 C C . ASN A 1 96 ? 20.305 -17.605 14.383 1.00 55.69 96 ASN A C 1
ATOM 769 O O . ASN A 1 96 ? 20.608 -17.032 13.345 1.00 55.69 96 ASN A O 1
ATOM 773 N N . THR A 1 97 ? 19.541 -18.699 14.357 1.00 52.97 97 THR A N 1
ATOM 774 C CA . THR A 1 97 ? 19.181 -19.354 13.081 1.00 52.97 97 THR A CA 1
ATOM 775 C C . THR A 1 97 ? 17.966 -18.741 12.375 1.00 52.97 97 THR A C 1
ATOM 777 O O . THR A 1 97 ? 17.655 -19.126 11.252 1.00 52.97 97 THR A O 1
ATOM 780 N N . ARG A 1 98 ? 17.253 -17.796 13.003 1.00 49.25 98 ARG A N 1
ATOM 781 C CA . ARG A 1 98 ? 16.068 -17.157 12.398 1.00 49.25 98 ARG A CA 1
ATOM 782 C C . ARG A 1 98 ? 16.416 -15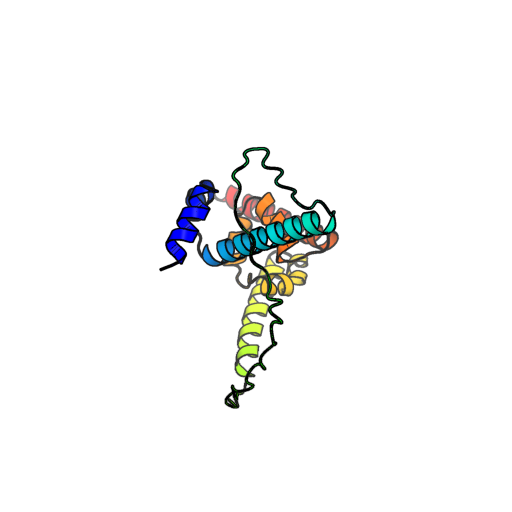.938 11.536 1.00 49.25 98 ARG A C 1
ATOM 784 O O . ARG A 1 98 ? 15.655 -15.592 10.640 1.00 49.25 98 ARG A O 1
ATOM 791 N N . SER A 1 99 ? 17.571 -15.326 11.786 1.00 58.16 99 SER A N 1
ATOM 792 C CA . SER A 1 99 ? 17.969 -14.058 11.170 1.00 58.16 99 SER A CA 1
ATOM 793 C C . SER A 1 99 ? 18.411 -14.193 9.712 1.00 58.16 99 SER A C 1
ATOM 795 O O . SER A 1 99 ? 18.210 -13.263 8.936 1.00 58.16 99 SER A O 1
ATOM 797 N N . ASP A 1 100 ? 18.977 -15.336 9.319 1.00 58.84 100 ASP A N 1
ATOM 798 C CA . ASP A 1 100 ? 19.511 -15.500 7.960 1.00 58.84 100 ASP A CA 1
ATOM 799 C C . ASP A 1 100 ? 18.405 -15.748 6.924 1.00 58.84 100 ASP A C 1
ATOM 801 O O . ASP A 1 100 ? 18.458 -15.207 5.824 1.00 58.84 100 ASP A O 1
ATOM 805 N N . VAL A 1 101 ? 17.344 -16.476 7.295 1.00 62.06 101 VAL A N 1
ATOM 806 C CA . VAL A 1 101 ? 16.209 -16.749 6.392 1.00 62.06 101 VAL A CA 1
ATOM 807 C C . VAL A 1 101 ? 15.352 -15.498 6.160 1.00 62.06 101 VAL A C 1
ATOM 809 O O . VAL A 1 101 ? 14.871 -15.278 5.053 1.00 62.06 101 VAL A O 1
ATOM 812 N N . GLU A 1 102 ? 15.162 -14.650 7.178 1.00 61.91 102 GLU A N 1
ATOM 813 C CA . GLU A 1 102 ? 14.388 -13.405 7.027 1.00 61.91 102 GLU A CA 1
ATOM 814 C C . GLU A 1 102 ? 15.117 -12.365 6.162 1.00 61.91 102 GLU A C 1
ATOM 816 O O . GLU A 1 102 ? 14.465 -11.597 5.450 1.00 61.91 102 GLU A O 1
ATOM 821 N N . ARG A 1 103 ? 16.456 -12.362 6.174 1.00 67.25 103 ARG A N 1
ATOM 822 C CA . ARG A 1 103 ? 17.261 -11.445 5.357 1.00 67.25 103 ARG A CA 1
ATOM 823 C C . ARG A 1 103 ? 17.181 -11.794 3.866 1.00 67.25 103 ARG A C 1
ATOM 825 O O . ARG A 1 103 ? 16.942 -10.901 3.060 1.00 67.25 103 ARG A O 1
ATOM 832 N N . ASP A 1 104 ? 17.261 -13.078 3.522 1.00 72.75 104 ASP A N 1
ATOM 833 C CA . ASP A 1 104 ? 17.255 -13.551 2.127 1.00 72.75 104 ASP A CA 1
ATOM 834 C C . ASP A 1 104 ? 15.914 -13.267 1.409 1.00 72.75 104 ASP A C 1
ATOM 836 O O . ASP A 1 104 ? 15.865 -12.810 0.265 1.00 72.75 104 ASP A O 1
ATOM 840 N N . VAL A 1 105 ? 14.787 -13.428 2.119 1.00 73.94 105 VAL A N 1
ATOM 841 C CA . VAL A 1 105 ? 13.448 -13.098 1.584 1.00 73.94 105 VAL A CA 1
ATOM 842 C C . VAL A 1 105 ? 13.294 -11.593 1.354 1.00 73.94 105 VAL A C 1
ATOM 844 O O . VAL A 1 105 ? 12.697 -11.167 0.361 1.00 73.94 105 VAL A O 1
ATOM 847 N N . ASN A 1 106 ? 13.840 -10.779 2.258 1.00 77.44 106 ASN A N 1
ATOM 848 C CA . ASN A 1 106 ? 13.765 -9.328 2.149 1.00 77.44 106 ASN A CA 1
ATOM 849 C C . ASN A 1 106 ? 14.575 -8.805 0.952 1.00 77.44 106 ASN A C 1
ATOM 851 O O . ASN A 1 106 ? 14.107 -7.904 0.255 1.00 77.44 106 ASN A O 1
ATOM 855 N N . ASP A 1 107 ? 15.731 -9.404 0.665 1.00 85.62 107 ASP A N 1
ATOM 856 C CA . ASP A 1 107 ? 16.575 -9.019 -0.470 1.00 85.62 107 ASP A CA 1
ATOM 857 C C . ASP A 1 107 ? 15.916 -9.376 -1.812 1.00 85.62 107 ASP A C 1
ATOM 859 O O . ASP A 1 107 ? 15.898 -8.557 -2.738 1.00 85.62 107 ASP A O 1
ATOM 863 N N . SER A 1 108 ? 15.268 -10.545 -1.905 1.00 89.44 108 SER A N 1
ATOM 864 C CA . SER A 1 108 ? 14.491 -10.917 -3.097 1.00 89.44 108 SER A CA 1
ATOM 865 C C . SER A 1 108 ? 13.307 -9.976 -3.339 1.00 89.44 108 SER A C 1
ATOM 867 O O . SER A 1 108 ? 13.005 -9.651 -4.491 1.00 89.44 108 SER A O 1
ATOM 869 N N . PHE A 1 109 ? 12.622 -9.540 -2.280 1.00 92.69 109 PHE A N 1
ATOM 870 C CA . PHE A 1 109 ? 11.498 -8.614 -2.399 1.00 92.69 109 PHE A CA 1
ATOM 871 C C . PHE A 1 109 ? 11.956 -7.192 -2.748 1.00 92.69 109 PHE A C 1
ATOM 873 O O . PHE A 1 109 ? 11.367 -6.563 -3.626 1.00 92.69 109 PHE A O 1
ATOM 880 N N . ALA A 1 110 ? 13.039 -6.706 -2.136 1.00 93.75 110 ALA A N 1
ATOM 881 C CA . ALA A 1 110 ? 13.633 -5.412 -2.464 1.00 93.75 110 ALA A CA 1
ATOM 882 C C . ALA A 1 110 ? 14.100 -5.356 -3.928 1.00 93.75 110 ALA A C 1
ATOM 884 O O . ALA A 1 110 ? 13.819 -4.381 -4.625 1.00 93.75 110 ALA A O 1
ATOM 885 N N . ALA A 1 111 ? 14.724 -6.427 -4.431 1.00 93.81 111 ALA A N 1
ATOM 886 C CA . ALA A 1 111 ? 15.099 -6.537 -5.840 1.00 93.81 111 ALA A CA 1
ATOM 887 C C . ALA A 1 111 ? 13.877 -6.486 -6.774 1.00 93.81 111 ALA A C 1
ATOM 889 O O . ALA A 1 111 ? 13.919 -5.830 -7.818 1.00 93.81 111 ALA A O 1
ATOM 890 N N . ALA A 1 112 ? 12.767 -7.121 -6.387 1.00 91.75 112 ALA A N 1
ATOM 891 C CA . ALA A 1 112 ? 11.522 -7.037 -7.141 1.00 91.75 112 ALA A CA 1
ATOM 892 C C . ALA A 1 112 ? 10.920 -5.622 -7.113 1.00 91.75 112 ALA A C 1
ATOM 894 O O . ALA A 1 112 ? 10.482 -5.133 -8.153 1.00 91.75 112 ALA A O 1
ATOM 895 N N . LEU A 1 113 ? 10.944 -4.938 -5.962 1.00 93.19 113 LEU A N 1
ATOM 896 C CA . LEU A 1 113 ? 10.515 -3.541 -5.850 1.00 93.19 113 LEU A CA 1
ATOM 897 C C . LEU A 1 113 ? 11.376 -2.608 -6.705 1.00 93.19 113 LEU A C 1
ATOM 899 O O . LEU A 1 113 ? 10.818 -1.763 -7.400 1.00 93.19 113 LEU A O 1
ATOM 903 N N . ARG A 1 114 ? 12.699 -2.810 -6.735 1.00 94.75 114 ARG A N 1
ATOM 904 C CA . ARG A 1 114 ? 13.625 -2.070 -7.608 1.00 94.75 114 ARG A CA 1
ATOM 905 C C . ARG A 1 114 ? 13.261 -2.227 -9.086 1.00 94.75 114 ARG A C 1
ATOM 907 O O . ARG A 1 114 ? 13.329 -1.256 -9.832 1.00 94.75 114 ARG A O 1
ATOM 914 N N . GLY A 1 115 ? 12.852 -3.430 -9.496 1.00 90.06 115 GLY A N 1
ATOM 915 C CA . GLY A 1 115 ? 12.375 -3.699 -10.856 1.00 90.06 115 GLY A CA 1
ATOM 916 C C . GLY A 1 115 ? 11.087 -2.952 -11.224 1.00 90.06 115 GLY A C 1
ATOM 917 O O . GLY A 1 115 ? 10.843 -2.724 -12.404 1.00 90.06 115 GLY A O 1
ATOM 918 N N . LEU A 1 116 ? 10.283 -2.554 -10.231 1.00 88.00 116 LEU A N 1
ATOM 919 C CA . LEU A 1 116 ? 9.065 -1.755 -10.415 1.00 88.00 116 LEU A CA 1
ATOM 920 C C . LEU A 1 116 ? 9.382 -0.255 -10.405 1.00 88.00 116 LEU A C 1
ATOM 922 O O . LEU A 1 116 ? 8.937 0.494 -11.268 1.00 88.00 116 LEU A O 1
ATOM 926 N N . SER A 1 117 ? 10.138 0.195 -9.406 1.00 90.31 117 SER A N 1
ATOM 927 C CA . SER A 1 117 ? 10.662 1.554 -9.309 1.00 90.31 117 SER A CA 1
ATOM 928 C C . SER A 1 117 ? 11.816 1.591 -8.313 1.00 90.31 117 SER A C 1
ATOM 930 O O . SER A 1 117 ? 11.701 1.074 -7.201 1.00 90.31 117 SER A O 1
ATOM 932 N N . ALA A 1 118 ? 12.900 2.283 -8.669 1.00 90.38 118 ALA A N 1
ATOM 933 C CA . ALA A 1 118 ? 14.017 2.523 -7.757 1.00 90.38 118 ALA A CA 1
ATOM 934 C C . ALA A 1 118 ? 13.569 3.240 -6.468 1.00 90.38 118 ALA A C 1
ATOM 936 O O . ALA A 1 118 ? 14.081 2.955 -5.389 1.00 90.38 118 ALA A O 1
ATOM 937 N N . ASP A 1 119 ? 12.552 4.105 -6.552 1.00 90.75 119 ASP A N 1
ATOM 938 C CA . ASP A 1 119 ? 12.037 4.829 -5.388 1.00 90.75 119 ASP A CA 1
ATOM 939 C C . ASP A 1 119 ? 11.338 3.888 -4.396 1.00 90.75 119 ASP A C 1
ATOM 941 O O . ASP A 1 119 ? 11.424 4.089 -3.185 1.00 90.75 119 ASP A O 1
ATOM 945 N N . LEU A 1 120 ? 10.673 2.833 -4.887 1.00 92.69 120 LEU A N 1
ATOM 946 C CA . LEU A 1 120 ? 9.954 1.872 -4.040 1.00 92.69 120 LEU A CA 1
ATOM 947 C C . LEU A 1 120 ? 10.898 0.982 -3.238 1.00 92.69 120 LEU A C 1
ATOM 949 O O . LEU A 1 120 ? 10.543 0.555 -2.139 1.00 92.69 120 LEU A O 1
ATOM 953 N N . GLU A 1 121 ? 12.098 0.729 -3.755 1.00 94.94 121 GLU A N 1
ATOM 954 C CA . GLU A 1 121 ? 13.112 -0.060 -3.063 1.00 94.94 121 GLU A CA 1
ATOM 955 C C . GLU A 1 121 ? 13.482 0.552 -1.707 1.00 94.94 121 GLU A C 1
ATOM 957 O O . GLU A 1 121 ? 13.627 -0.167 -0.719 1.00 94.94 121 GLU A O 1
ATOM 962 N N . THR A 1 122 ? 13.551 1.885 -1.627 1.00 94.38 122 THR A N 1
ATOM 963 C CA . THR A 1 122 ? 13.878 2.586 -0.375 1.00 94.38 122 THR A CA 1
ATOM 964 C C . THR A 1 122 ? 12.864 2.307 0.741 1.00 94.38 122 THR A C 1
ATOM 966 O O . THR A 1 122 ? 13.204 2.369 1.923 1.00 94.38 122 THR A O 1
ATOM 969 N N . PHE A 1 123 ? 11.639 1.914 0.375 1.00 95.06 123 PHE A N 1
ATOM 970 C CA . PHE A 1 123 ? 10.558 1.579 1.298 1.00 95.06 123 PHE A CA 1
ATOM 971 C C . PHE A 1 123 ? 10.419 0.074 1.565 1.00 95.06 123 PHE A C 1
ATOM 973 O O . PHE A 1 123 ? 9.551 -0.313 2.352 1.00 95.06 123 PHE A O 1
ATOM 980 N N . ALA A 1 124 ? 11.261 -0.783 0.974 1.00 94.06 124 ALA A N 1
ATOM 981 C CA . ALA A 1 124 ? 11.218 -2.232 1.192 1.00 94.06 124 ALA A CA 1
ATOM 982 C C . ALA A 1 124 ? 11.215 -2.625 2.687 1.00 94.06 124 ALA A C 1
ATOM 984 O O . ALA A 1 124 ? 10.366 -3.430 3.074 1.00 94.06 124 ALA A O 1
ATOM 985 N N . PRO A 1 125 ? 12.035 -2.014 3.574 1.00 94.00 125 PRO A N 1
ATOM 986 C CA . PRO A 1 125 ? 11.994 -2.329 5.003 1.00 94.00 125 PRO A CA 1
ATOM 987 C C . PRO A 1 125 ? 10.646 -1.998 5.658 1.00 94.00 125 PRO A C 1
ATOM 989 O O . PRO A 1 125 ? 10.164 -2.756 6.500 1.00 94.00 125 PRO A O 1
ATOM 992 N N . ALA A 1 126 ? 10.013 -0.891 5.257 1.00 94.50 126 ALA A N 1
ATOM 993 C CA . ALA A 1 126 ? 8.713 -0.481 5.784 1.00 94.50 126 ALA A CA 1
ATOM 994 C C . ALA A 1 126 ? 7.595 -1.432 5.325 1.00 94.50 126 ALA A C 1
ATOM 996 O O . ALA A 1 126 ? 6.715 -1.770 6.116 1.00 94.50 126 ALA A O 1
ATOM 997 N N . PHE A 1 127 ? 7.655 -1.921 4.081 1.00 94.50 127 PHE A N 1
ATOM 998 C CA . PHE A 1 127 ? 6.744 -2.957 3.584 1.00 94.50 127 PHE A CA 1
ATOM 999 C C . PHE A 1 127 ? 6.929 -4.284 4.333 1.00 94.50 127 PHE A C 1
ATOM 1001 O O . PHE A 1 127 ? 5.951 -4.883 4.789 1.00 94.50 127 PHE A O 1
ATOM 1008 N N . SER A 1 128 ? 8.170 -4.707 4.559 1.00 92.19 128 SER A N 1
ATOM 1009 C CA . SER A 1 128 ? 8.463 -5.917 5.332 1.00 92.19 128 SER A CA 1
ATOM 1010 C C . SER A 1 128 ? 7.977 -5.811 6.779 1.00 92.19 128 SER A C 1
ATOM 1012 O O . SER A 1 128 ? 7.416 -6.771 7.310 1.00 92.19 128 SER A O 1
ATOM 1014 N N . GLN A 1 129 ? 8.079 -4.630 7.399 1.00 91.81 129 GLN A N 1
ATOM 1015 C CA . GLN A 1 129 ? 7.590 -4.391 8.762 1.00 91.81 129 GLN A CA 1
ATOM 1016 C C . GLN A 1 129 ? 6.071 -4.587 8.902 1.00 91.81 129 GLN A C 1
ATOM 1018 O O . GLN A 1 129 ? 5.602 -5.024 9.955 1.00 91.81 129 GLN A O 1
ATOM 1023 N N . VAL A 1 130 ? 5.302 -4.306 7.845 1.00 94.50 130 VAL A N 1
ATOM 1024 C CA . VAL A 1 130 ? 3.843 -4.524 7.804 1.00 94.50 130 VAL A CA 1
ATOM 1025 C C . VAL A 1 130 ? 3.451 -5.902 7.246 1.00 94.50 130 VAL A C 1
ATOM 1027 O O . VAL A 1 130 ? 2.264 -6.201 7.121 1.00 94.50 130 VAL A O 1
ATOM 1030 N N . GLY A 1 131 ? 4.426 -6.765 6.940 1.00 92.69 131 GLY A N 1
ATOM 1031 C CA . GLY A 1 131 ? 4.208 -8.130 6.444 1.00 92.69 131 GLY A CA 1
ATOM 1032 C C . GLY A 1 131 ? 4.046 -8.252 4.924 1.00 92.69 131 GLY A C 1
ATOM 1033 O O . GLY A 1 131 ? 3.679 -9.319 4.423 1.00 92.69 131 GLY A O 1
ATOM 1034 N N . LEU A 1 132 ? 4.332 -7.189 4.171 1.00 94.75 132 LEU A N 1
ATOM 1035 C CA . LEU A 1 132 ? 4.414 -7.211 2.710 1.00 94.75 132 LEU A CA 1
ATOM 1036 C C . LEU A 1 132 ? 5.822 -7.646 2.290 1.00 94.75 132 LEU A C 1
ATOM 1038 O O . LEU A 1 132 ? 6.640 -6.824 1.908 1.00 94.75 132 LEU A O 1
ATOM 1042 N N . THR A 1 133 ? 6.097 -8.946 2.383 1.00 94.31 133 THR A N 1
ATOM 1043 C CA . THR A 1 133 ? 7.400 -9.545 2.029 1.00 94.31 133 THR A CA 1
ATOM 1044 C C . THR A 1 133 ? 7.399 -10.274 0.684 1.00 94.31 133 THR A C 1
ATOM 1046 O O . THR A 1 133 ? 8.410 -10.836 0.283 1.00 94.31 133 THR A O 1
A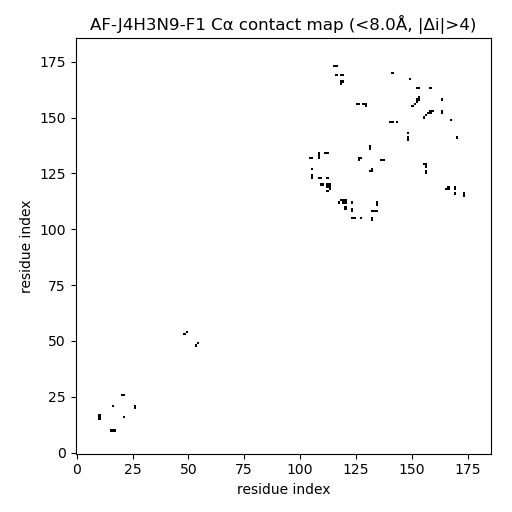TOM 1049 N N . SER A 1 134 ? 6.260 -10.313 -0.012 1.00 93.19 134 SER A N 1
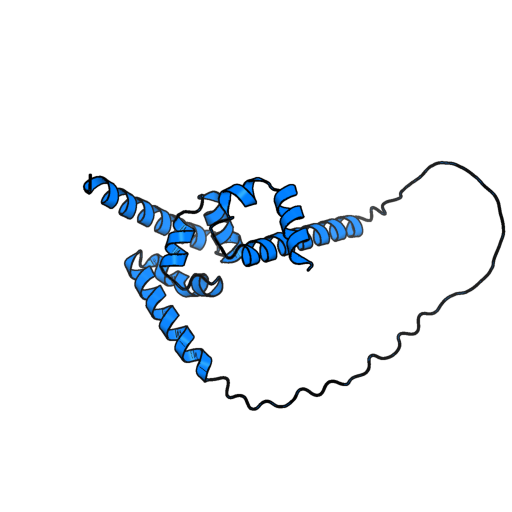ATOM 1050 C CA . SER A 1 134 ? 6.104 -11.019 -1.285 1.00 93.19 134 SER A CA 1
ATOM 1051 C C . SER A 1 134 ? 5.506 -10.106 -2.347 1.00 93.19 134 SER A C 1
ATOM 1053 O O . SER A 1 134 ? 4.602 -9.308 -2.077 1.00 93.19 134 SER A O 1
ATOM 1055 N N . VAL A 1 135 ? 5.975 -10.284 -3.584 1.00 91.00 135 VAL A N 1
ATOM 1056 C CA . VAL A 1 135 ? 5.458 -9.599 -4.774 1.00 91.00 135 VAL A CA 1
ATOM 1057 C C . VAL A 1 135 ? 3.968 -9.876 -4.964 1.00 91.00 135 VAL A C 1
ATOM 1059 O O . VAL A 1 135 ? 3.226 -8.984 -5.368 1.00 91.00 135 VAL A O 1
ATOM 1062 N N . ASP A 1 136 ? 3.497 -11.075 -4.623 1.00 90.19 136 ASP A N 1
ATOM 1063 C CA . ASP A 1 136 ? 2.080 -11.421 -4.748 1.00 90.19 136 ASP A CA 1
ATOM 1064 C C . ASP A 1 136 ? 1.217 -10.639 -3.757 1.00 90.19 136 ASP A C 1
ATOM 1066 O O . ASP A 1 136 ? 0.175 -10.101 -4.138 1.00 90.19 136 ASP A O 1
ATOM 1070 N N . HIS A 1 137 ? 1.672 -10.486 -2.509 1.00 91.69 137 HIS A N 1
ATOM 1071 C CA . HIS A 1 137 ? 0.981 -9.653 -1.521 1.00 91.69 137 HIS A CA 1
ATOM 1072 C C . HIS A 1 137 ? 0.951 -8.185 -1.960 1.00 91.69 137 HIS A C 1
ATOM 1074 O O . HIS A 1 137 ? -0.084 -7.526 -1.845 1.00 91.69 137 HIS A O 1
ATOM 1080 N N . PHE A 1 138 ? 2.053 -7.691 -2.529 1.00 93.31 138 PHE A N 1
ATOM 1081 C CA . PHE A 1 138 ? 2.117 -6.343 -3.087 1.00 93.31 138 PHE A CA 1
ATOM 1082 C C . PHE A 1 138 ? 1.132 -6.166 -4.252 1.00 93.31 138 PHE A C 1
ATOM 1084 O O . PHE A 1 138 ? 0.341 -5.224 -4.261 1.00 93.31 138 PHE A O 1
ATOM 1091 N N . LYS A 1 139 ? 1.078 -7.119 -5.191 1.00 90.19 139 LYS A N 1
ATOM 1092 C CA . LYS A 1 139 ? 0.092 -7.127 -6.287 1.00 90.19 139 LYS A CA 1
ATOM 1093 C C . LYS A 1 139 ? -1.348 -7.199 -5.778 1.00 90.19 139 LYS A C 1
ATOM 1095 O O . LYS A 1 139 ? -2.229 -6.574 -6.365 1.00 90.19 139 LYS A O 1
ATOM 1100 N N . MET A 1 140 ? -1.613 -7.935 -4.699 1.00 90.62 140 MET A N 1
ATOM 1101 C CA . MET A 1 140 ? -2.937 -7.964 -4.069 1.00 90.62 140 MET A CA 1
ATOM 1102 C C . MET A 1 140 ? -3.306 -6.607 -3.461 1.00 90.62 140 MET A C 1
ATOM 1104 O O . MET A 1 140 ? -4.413 -6.134 -3.711 1.00 90.62 140 MET A O 1
ATOM 1108 N N . MET A 1 141 ? -2.381 -5.953 -2.748 1.00 94.56 141 MET A N 1
ATOM 1109 C CA . MET A 1 141 ? -2.569 -4.590 -2.227 1.00 94.56 141 MET A CA 1
ATOM 1110 C C . MET A 1 141 ? -2.866 -3.594 -3.357 1.00 94.56 141 MET A C 1
ATOM 1112 O O . MET A 1 141 ? -3.702 -2.706 -3.209 1.00 94.56 141 MET A O 1
ATOM 1116 N N . MET A 1 142 ? -2.232 -3.761 -4.520 1.00 92.75 142 MET A N 1
ATOM 1117 C CA . MET A 1 142 ? -2.467 -2.899 -5.681 1.00 92.75 142 MET A CA 1
ATOM 1118 C C . MET A 1 142 ? -3.875 -3.007 -6.271 1.00 92.75 142 MET A C 1
ATOM 1120 O O . MET A 1 142 ? -4.324 -2.066 -6.920 1.00 92.75 142 MET A O 1
ATOM 1124 N N . LYS A 1 143 ? -4.589 -4.108 -6.014 1.00 90.19 143 LYS A N 1
ATOM 1125 C CA . LYS A 1 143 ? -5.992 -4.284 -6.422 1.00 90.19 143 LYS A CA 1
ATOM 1126 C C . LYS A 1 143 ? -6.984 -3.632 -5.457 1.00 90.19 143 LYS A C 1
ATOM 1128 O O . LYS A 1 143 ? -8.185 -3.642 -5.728 1.00 90.19 143 LYS A O 1
ATOM 1133 N N . TRP A 1 144 ? -6.525 -3.116 -4.319 1.00 91.50 144 TRP A N 1
ATOM 1134 C CA . TRP A 1 144 ? -7.403 -2.455 -3.360 1.00 91.50 144 TRP A CA 1
ATOM 1135 C C . TRP A 1 144 ? -7.893 -1.104 -3.894 1.00 91.50 144 TRP A C 1
ATOM 1137 O O . TRP A 1 144 ? -7.178 -0.441 -4.652 1.00 91.50 144 TRP A O 1
ATOM 1147 N N . PRO A 1 145 ? -9.088 -0.647 -3.477 1.00 93.38 145 PRO A N 1
ATOM 1148 C CA . PRO A 1 145 ? -9.536 0.713 -3.749 1.00 93.38 145 PRO A CA 1
ATOM 1149 C C . PRO A 1 145 ? -8.511 1.745 -3.272 1.00 93.38 145 PRO A C 1
ATOM 1151 O O . PRO A 1 145 ? -7.898 1.575 -2.216 1.00 93.38 145 PRO A O 1
ATOM 1154 N N . GLU A 1 146 ? -8.370 2.853 -4.006 1.00 93.44 146 GLU A N 1
ATOM 1155 C CA . GLU A 1 146 ? -7.357 3.871 -3.696 1.00 93.44 146 GLU A CA 1
ATOM 1156 C C . GLU A 1 146 ? -7.476 4.388 -2.254 1.00 93.44 146 GLU A C 1
ATOM 1158 O O . GLU A 1 146 ? -6.468 4.567 -1.576 1.00 93.44 146 GLU A O 1
ATOM 1163 N N . ALA A 1 147 ? -8.702 4.552 -1.749 1.00 92.62 147 ALA A N 1
ATOM 1164 C CA . ALA A 1 147 ? -8.952 4.965 -0.371 1.00 92.62 147 ALA A CA 1
ATOM 1165 C C . ALA A 1 147 ? -8.396 3.970 0.668 1.00 92.62 147 ALA A C 1
ATOM 1167 O O . ALA A 1 147 ? -7.800 4.399 1.654 1.00 92.62 147 ALA A O 1
ATOM 1168 N N . GLU A 1 148 ? -8.550 2.660 0.440 1.00 94.56 148 GLU A N 1
ATOM 1169 C CA . GLU A 1 148 ? -8.057 1.608 1.344 1.00 94.56 148 GLU A CA 1
ATOM 1170 C C . GLU A 1 148 ? -6.527 1.530 1.308 1.00 94.56 148 GLU A C 1
ATOM 1172 O O . GLU A 1 148 ? -5.880 1.505 2.355 1.00 94.56 148 GLU A O 1
ATOM 1177 N N . ARG A 1 149 ? -5.938 1.593 0.110 1.00 95.88 149 ARG A N 1
ATOM 1178 C CA . ARG A 1 149 ? -4.482 1.635 -0.072 1.00 95.88 149 ARG A CA 1
ATOM 1179 C C . ARG A 1 149 ? -3.869 2.877 0.581 1.00 95.88 149 ARG A C 1
ATOM 1181 O O . ARG A 1 149 ? -2.881 2.774 1.299 1.00 95.88 149 ARG A O 1
ATOM 1188 N N . ASN A 1 150 ? -4.483 4.045 0.394 1.00 95.44 150 ASN A N 1
ATOM 1189 C CA . ASN A 1 150 ? -4.019 5.290 1.001 1.00 95.44 150 ASN A CA 1
ATOM 1190 C C . ASN A 1 150 ? -4.144 5.267 2.530 1.00 95.44 150 ASN A C 1
ATOM 1192 O O . ASN A 1 150 ? -3.273 5.808 3.213 1.00 95.44 150 ASN A O 1
ATOM 1196 N N . ALA A 1 151 ? -5.209 4.661 3.066 1.00 93.62 151 ALA A N 1
ATOM 1197 C CA . ALA A 1 151 ? -5.353 4.456 4.501 1.00 93.62 151 ALA A CA 1
ATOM 1198 C C . ALA A 1 151 ? -4.213 3.578 5.023 1.00 93.62 151 ALA A C 1
ATOM 1200 O O . ALA A 1 151 ? -3.465 4.043 5.874 1.00 93.62 151 ALA A O 1
ATOM 1201 N N . PHE A 1 152 ? -4.002 2.403 4.426 1.00 95.25 152 PHE A N 1
ATOM 1202 C CA . PHE A 1 152 ? -2.936 1.468 4.793 1.00 95.25 152 PHE A CA 1
ATOM 1203 C C . PHE A 1 152 ? -1.540 2.116 4.813 1.00 95.25 152 PHE A C 1
ATOM 1205 O O . PHE A 1 152 ? -0.818 2.025 5.807 1.00 95.25 152 PHE A O 1
ATOM 1212 N N . LEU A 1 153 ? -1.177 2.848 3.754 1.00 95.75 153 LEU A N 1
ATOM 1213 C CA . LEU A 1 153 ? 0.115 3.541 3.669 1.00 95.75 153 LEU A CA 1
ATOM 1214 C C . LEU A 1 153 ? 0.308 4.581 4.792 1.00 95.75 153 LEU A C 1
ATOM 1216 O O . LEU A 1 153 ? 1.424 4.789 5.267 1.00 95.75 153 LEU A O 1
ATOM 1220 N N . LYS A 1 154 ? -0.773 5.232 5.238 1.00 94.81 154 LYS A N 1
ATOM 1221 C CA . LYS A 1 154 ? -0.725 6.235 6.313 1.00 94.81 154 LYS A CA 1
ATOM 1222 C C . LYS A 1 154 ? -0.782 5.617 7.706 1.00 94.81 154 LYS A C 1
ATOM 1224 O O . LYS A 1 154 ? -0.070 6.073 8.595 1.00 94.81 154 LYS A O 1
ATOM 1229 N N . THR A 1 155 ? -1.650 4.632 7.925 1.00 94.19 155 THR A N 1
ATOM 1230 C CA . THR A 1 155 ? -1.914 4.074 9.258 1.00 94.19 155 THR A CA 1
ATOM 1231 C C . THR A 1 155 ? -0.942 2.973 9.630 1.00 94.19 155 THR A C 1
ATOM 1233 O O . THR A 1 155 ? -0.412 2.983 10.741 1.00 94.19 155 THR A O 1
ATOM 1236 N N . ASP A 1 156 ? -0.700 2.043 8.712 1.00 94.38 156 ASP A N 1
ATOM 1237 C CA . ASP A 1 156 ? 0.035 0.814 8.997 1.00 94.38 156 ASP A CA 1
ATOM 1238 C C . ASP A 1 156 ? 1.528 0.992 8.717 1.00 94.38 156 ASP A C 1
ATOM 1240 O O . ASP A 1 156 ? 2.344 0.677 9.582 1.00 94.38 156 ASP A O 1
ATOM 1244 N N . MET A 1 157 ? 1.895 1.590 7.576 1.00 94.38 157 MET A N 1
ATOM 1245 C CA . MET A 1 157 ? 3.302 1.913 7.275 1.00 94.38 157 MET A CA 1
ATOM 1246 C C . MET A 1 157 ? 3.802 3.194 7.953 1.00 94.38 157 MET A C 1
ATOM 1248 O O . MET A 1 157 ? 5.008 3.406 8.023 1.00 94.38 157 MET A O 1
ATOM 1252 N N . LYS A 1 158 ? 2.895 4.042 8.462 1.00 94.12 158 LYS A N 1
ATOM 1253 C CA . LYS A 1 158 ? 3.222 5.305 9.152 1.00 94.12 158 LYS A CA 1
ATOM 1254 C C . LYS A 1 158 ? 4.145 6.235 8.349 1.00 94.12 158 LYS A C 1
ATOM 1256 O O . LYS A 1 158 ? 4.983 6.921 8.930 1.00 94.12 158 LYS A O 1
ATOM 1261 N N . LEU A 1 159 ? 3.976 6.270 7.028 1.00 93.56 159 LEU A N 1
ATOM 1262 C CA . LEU A 1 159 ? 4.775 7.121 6.147 1.00 93.56 159 LEU A CA 1
ATOM 1263 C C . LEU A 1 159 ? 4.534 8.609 6.435 1.00 93.56 159 LEU A C 1
ATOM 1265 O O . LEU A 1 159 ? 3.392 9.043 6.638 1.00 93.56 159 LEU A O 1
ATOM 1269 N N . ASN A 1 160 ? 5.599 9.409 6.391 1.00 95.12 160 ASN A N 1
ATOM 1270 C CA . ASN A 1 160 ? 5.495 10.869 6.410 1.00 95.12 160 ASN A CA 1
ATOM 1271 C C . ASN A 1 160 ? 4.740 11.352 5.149 1.00 95.12 160 ASN A C 1
ATOM 1273 O O . ASN A 1 16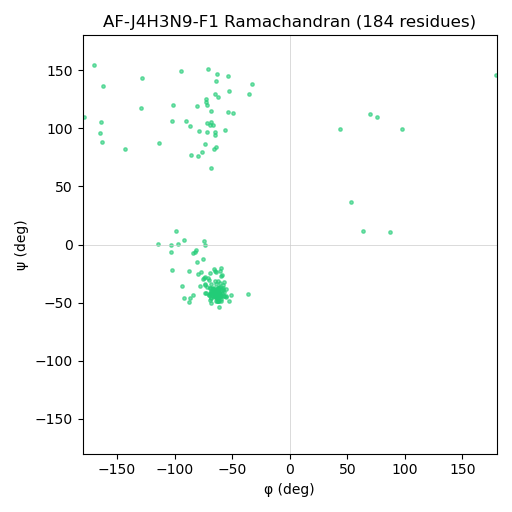0 ? 4.902 10.745 4.091 1.00 95.12 160 ASN A O 1
ATOM 1277 N N . PRO A 1 161 ? 3.943 12.440 5.190 1.00 96.00 161 PRO A N 1
ATOM 1278 C CA . PRO A 1 161 ? 3.329 13.062 4.015 1.00 96.00 161 PRO A CA 1
ATOM 1279 C C . PRO A 1 161 ? 4.168 13.081 2.723 1.00 96.00 161 PRO A C 1
ATOM 1281 O O . PRO A 1 161 ? 3.625 12.791 1.657 1.00 96.00 161 PRO A O 1
ATOM 1284 N N . PHE A 1 162 ? 5.470 13.380 2.805 1.00 95.50 162 PHE A N 1
ATOM 1285 C CA . PHE A 1 162 ? 6.374 13.369 1.644 1.00 95.50 162 PHE A CA 1
ATOM 1286 C C . PHE A 1 162 ? 6.613 11.958 1.093 1.00 95.50 162 PHE A C 1
ATOM 1288 O O . PHE A 1 162 ? 6.421 11.712 -0.095 1.00 95.50 162 PHE A O 1
ATOM 1295 N N . GLU A 1 163 ? 6.967 11.012 1.962 1.00 95.06 163 GLU A N 1
ATOM 1296 C CA . GLU A 1 163 ? 7.171 9.603 1.609 1.00 95.06 163 GLU A CA 1
ATOM 1297 C C . GLU A 1 163 ? 5.893 8.983 1.049 1.00 95.06 163 GLU A C 1
ATOM 1299 O O . GLU A 1 163 ? 5.914 8.316 0.020 1.00 95.06 163 GLU A O 1
ATOM 1304 N N . PHE A 1 164 ? 4.756 9.273 1.684 1.00 95.94 164 PHE A N 1
ATOM 1305 C CA . PHE A 1 164 ? 3.440 8.868 1.214 1.00 95.94 164 PHE A CA 1
ATOM 1306 C C . PHE A 1 164 ? 3.189 9.353 -0.216 1.00 95.94 164 PHE A C 1
ATOM 1308 O O . PHE A 1 164 ? 2.684 8.593 -1.042 1.00 95.94 164 PHE A O 1
ATOM 1315 N N . HIS A 1 165 ? 3.537 10.606 -0.523 1.00 95.88 165 HIS A N 1
ATOM 1316 C CA . HIS A 1 165 ? 3.352 11.149 -1.862 1.00 95.88 165 HIS A CA 1
ATOM 1317 C C . HIS A 1 165 ? 4.260 10.464 -2.888 1.00 95.88 165 HIS A C 1
ATOM 1319 O O . HIS A 1 165 ? 3.774 10.091 -3.955 1.00 95.88 165 HIS A O 1
ATOM 1325 N N . ASN A 1 166 ? 5.525 10.221 -2.534 1.00 94.44 166 ASN A N 1
ATOM 1326 C CA . ASN A 1 166 ? 6.484 9.516 -3.386 1.00 94.44 166 ASN A CA 1
ATOM 1327 C C . ASN A 1 166 ? 6.034 8.080 -3.675 1.00 94.44 166 ASN A C 1
ATOM 1329 O O . ASN A 1 166 ? 5.957 7.681 -4.837 1.00 94.44 166 ASN A O 1
ATOM 1333 N N . VAL A 1 167 ? 5.649 7.327 -2.639 1.00 95.19 167 VAL A N 1
ATOM 1334 C CA . VAL A 1 167 ? 5.110 5.971 -2.799 1.00 95.19 167 VAL A CA 1
ATOM 1335 C C . VAL A 1 167 ? 3.859 6.013 -3.668 1.00 95.19 167 VAL A C 1
ATOM 1337 O O . VAL A 1 167 ? 3.761 5.259 -4.629 1.00 95.19 167 VAL A O 1
ATOM 1340 N N . ARG A 1 168 ? 2.919 6.929 -3.408 1.00 95.62 168 ARG A N 1
ATOM 1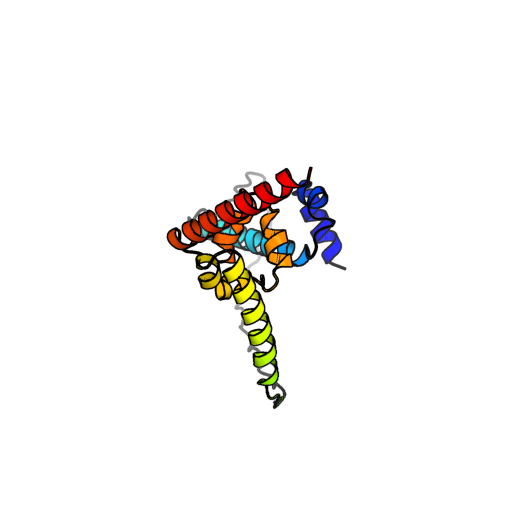341 C CA . ARG A 1 168 ? 1.690 7.033 -4.207 1.00 95.62 168 ARG A CA 1
ATOM 1342 C C . ARG A 1 168 ? 1.976 7.334 -5.681 1.00 95.62 168 ARG A C 1
ATOM 1344 O O . ARG A 1 168 ? 1.335 6.735 -6.540 1.00 95.62 168 ARG A O 1
ATOM 1351 N N . ALA A 1 169 ? 2.914 8.233 -5.969 1.00 94.44 169 ALA A N 1
ATOM 1352 C CA . ALA A 1 169 ? 3.319 8.560 -7.333 1.00 94.44 169 ALA A CA 1
ATOM 1353 C C . ALA A 1 169 ? 3.958 7.353 -8.037 1.00 94.44 169 ALA A C 1
ATOM 1355 O O . ALA A 1 169 ? 3.573 7.028 -9.159 1.00 94.44 169 ALA A O 1
ATOM 1356 N N . ALA A 1 170 ? 4.856 6.636 -7.355 1.00 93.88 170 ALA A N 1
ATOM 1357 C CA . ALA A 1 170 ? 5.469 5.422 -7.887 1.00 93.88 170 ALA A CA 1
ATOM 1358 C C . ALA A 1 170 ? 4.430 4.318 -8.154 1.00 93.88 170 ALA A C 1
ATOM 1360 O O . ALA A 1 170 ? 4.467 3.671 -9.199 1.00 93.88 170 ALA A O 1
ATOM 1361 N N . LEU A 1 171 ? 3.461 4.139 -7.249 1.00 92.88 171 LEU A N 1
ATOM 1362 C CA . LEU A 1 171 ? 2.368 3.181 -7.430 1.00 92.88 171 LEU A CA 1
ATOM 1363 C C . LEU A 1 171 ? 1.451 3.556 -8.600 1.00 92.88 171 LEU A C 1
ATOM 1365 O O . LEU A 1 171 ? 1.006 2.663 -9.317 1.00 92.88 171 LEU A O 1
ATOM 1369 N N . ALA A 1 172 ? 1.157 4.845 -8.791 1.00 92.38 172 ALA A N 1
ATOM 1370 C CA . ALA A 1 172 ? 0.351 5.318 -9.916 1.00 92.38 172 ALA A CA 1
ATOM 1371 C C . ALA A 1 172 ? 1.057 5.043 -11.249 1.00 92.38 172 ALA A C 1
ATOM 1373 O O . ALA A 1 172 ? 0.473 4.402 -12.117 1.00 92.38 172 ALA A O 1
ATOM 1374 N N . LYS A 1 173 ? 2.343 5.406 -11.344 1.00 91.31 173 LYS A N 1
ATOM 1375 C CA . LYS A 1 173 ? 3.180 5.126 -12.516 1.00 91.31 173 LYS A CA 1
ATOM 1376 C C . LYS A 1 173 ? 3.203 3.633 -12.854 1.00 91.31 173 LYS A C 1
ATOM 1378 O O . LYS A 1 173 ? 3.006 3.254 -14.002 1.00 91.31 173 LYS A O 1
ATOM 1383 N N . PHE A 1 174 ? 3.374 2.785 -11.840 1.00 88.44 174 PHE A N 1
ATOM 1384 C CA . PHE A 1 174 ? 3.353 1.339 -12.030 1.00 88.44 174 PHE A CA 1
ATOM 1385 C C . PHE A 1 174 ? 1.995 0.828 -12.541 1.00 88.44 174 PHE A C 1
ATOM 1387 O O . PHE A 1 174 ? 1.957 -0.067 -13.383 1.00 88.44 174 PHE A O 1
ATOM 1394 N N . MET A 1 175 ? 0.871 1.380 -12.062 1.00 89.06 175 MET A N 1
ATOM 1395 C CA . MET A 1 175 ? -0.437 0.999 -12.605 1.00 89.06 175 MET A CA 1
ATOM 1396 C C . MET A 1 175 ? -0.558 1.396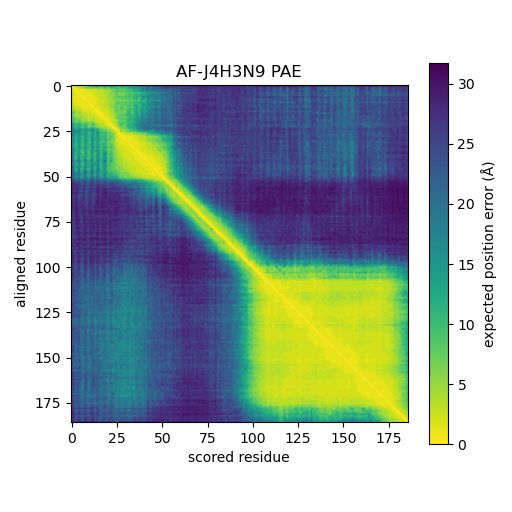 -14.075 1.00 89.06 175 MET A C 1
ATOM 1398 O O . MET A 1 175 ? -0.966 0.557 -14.873 1.00 89.06 175 MET A O 1
ATOM 1402 N N . ASP A 1 176 ? -0.157 2.608 -14.448 1.00 90.12 176 ASP A N 1
ATOM 1403 C CA . ASP A 1 176 ? -0.239 3.067 -15.839 1.00 90.12 176 ASP A CA 1
ATOM 1404 C C . ASP A 1 176 ? 0.574 2.161 -16.787 1.00 90.12 176 ASP A C 1
ATOM 1406 O O . ASP A 1 176 ? 0.078 1.758 -17.842 1.00 90.12 176 ASP A O 1
ATOM 1410 N N . GLU A 1 177 ? 1.775 1.740 -16.377 1.00 88.06 177 GLU A N 1
ATOM 1411 C CA . GLU A 1 177 ? 2.635 0.823 -17.146 1.00 88.06 177 GLU A CA 1
ATOM 1412 C C . GLU A 1 177 ? 2.031 -0.592 -17.297 1.00 88.06 177 GLU A C 1
ATOM 1414 O O . GLU A 1 177 ? 2.091 -1.203 -18.371 1.00 88.06 177 GLU A O 1
ATOM 1419 N N . GLN A 1 178 ? 1.417 -1.134 -16.240 1.00 83.25 178 GLN A N 1
ATOM 1420 C CA . GLN A 1 178 ? 0.783 -2.462 -16.285 1.00 83.25 178 GLN A CA 1
ATOM 1421 C C . GLN A 1 178 ? -0.538 -2.471 -17.062 1.00 83.25 178 GLN A C 1
ATOM 1423 O O . GLN A 1 178 ? -0.865 -3.460 -17.717 1.00 83.25 178 GLN A O 1
ATOM 1428 N N . TRP A 1 179 ? -1.314 -1.389 -16.996 1.00 75.31 179 TRP A N 1
ATOM 1429 C CA . TRP A 1 179 ? -2.561 -1.283 -17.753 1.00 75.31 179 TRP A CA 1
ATOM 1430 C C . TRP A 1 179 ? -2.303 -1.049 -19.245 1.00 75.31 179 TRP A C 1
ATOM 1432 O O . TRP A 1 179 ? -3.034 -1.601 -20.067 1.00 75.31 179 TRP A O 1
ATOM 1442 N N . GLY A 1 180 ? -1.235 -0.325 -19.602 1.00 77.81 180 GLY A N 1
ATOM 1443 C CA . GLY A 1 180 ? -0.826 -0.144 -20.999 1.00 77.81 180 GLY A CA 1
ATOM 1444 C C . GLY A 1 180 ? -0.436 -1.459 -21.680 1.00 77.81 180 GLY A C 1
ATOM 1445 O O . GLY A 1 180 ? -0.900 -1.754 -22.778 1.00 77.81 180 GLY A O 1
ATOM 1446 N N . THR A 1 181 ? 0.326 -2.311 -20.990 1.00 75.44 181 THR A N 1
ATOM 1447 C CA . THR A 1 181 ? 0.751 -3.619 -21.528 1.00 75.44 181 THR A CA 1
ATOM 1448 C C . THR A 1 181 ? -0.395 -4.627 -21.681 1.00 75.44 181 THR A C 1
ATOM 1450 O O . THR A 1 181 ? -0.324 -5.508 -22.537 1.00 75.44 181 THR A O 1
ATOM 1453 N N . MET A 1 182 ? -1.484 -4.493 -20.914 1.00 65.81 182 MET A N 1
ATOM 1454 C CA . MET A 1 182 ? -2.678 -5.332 -21.089 1.00 65.81 182 MET A CA 1
ATOM 1455 C C . MET A 1 182 ? -3.551 -4.927 -22.286 1.00 65.81 182 MET A C 1
ATOM 1457 O O . MET A 1 182 ? -4.293 -5.774 -22.785 1.00 65.81 182 MET A O 1
ATOM 1461 N N . GLN A 1 183 ? -3.485 -3.677 -22.758 1.00 64.75 183 GLN A N 1
ATOM 1462 C CA . GLN A 1 183 ? -4.283 -3.229 -23.907 1.00 64.75 183 GLN A CA 1
ATOM 1463 C C . GLN A 1 183 ? -3.698 -3.645 -25.263 1.00 64.75 183 GLN A C 1
ATOM 1465 O O . GLN A 1 183 ? -4.463 -3.802 -26.205 1.00 64.75 183 GLN A O 1
ATOM 1470 N N . GLU A 1 184 ? -2.388 -3.882 -25.370 1.00 64.94 184 GLU A N 1
ATOM 1471 C CA . GLU A 1 184 ? -1.746 -4.301 -26.633 1.00 64.94 184 GLU A CA 1
ATOM 1472 C C . GLU A 1 184 ? -1.864 -5.807 -26.932 1.00 64.94 184 GLU A C 1
ATOM 1474 O O . GLU A 1 184 ? -1.441 -6.265 -27.990 1.00 64.94 184 GLU A O 1
ATOM 1479 N N . SER A 1 185 ? -2.429 -6.596 -26.012 1.00 60.59 185 SER A N 1
ATOM 1480 C CA . SER A 1 185 ? -2.594 -8.052 -26.170 1.00 60.59 185 SER A CA 1
ATOM 1481 C C . SER A 1 185 ? -3.999 -8.482 -26.631 1.00 60.59 185 SER A C 1
ATOM 1483 O O . SER A 1 185 ? -4.313 -9.673 -26.563 1.00 60.59 185 SER A O 1
ATOM 1485 N N . TYR A 1 186 ? -4.837 -7.539 -27.072 1.00 46.91 186 TYR A N 1
ATOM 1486 C CA . TYR A 1 186 ? -6.173 -7.771 -27.645 1.00 46.91 186 TYR A CA 1
ATOM 1487 C C . TYR A 1 186 ? -6.238 -7.274 -29.087 1.00 46.91 186 TYR A C 1
ATOM 1489 O O . TYR A 1 186 ? -6.916 -7.952 -29.891 1.00 46.91 186 TYR A O 1
#

Secondary structure (DSSP, 8-state):
--HHHHHHHHHHH-THHHHHHTTSS-HHHHHHHHHHHHHHHHHHHHHHHHHTT-----------------------------------------GGGSHHHHHHHHHHHHHHHHHH-HHHHTTHHHHHHTT--SHHHHHHHHTS-HHHHHHHHHHTS---HHHHHHHHHHHHHHHHHHHHHHHTT-

Mean predicted aligned error: 18.06 Å

Radius of gyration: 26.76 Å; Cα contacts (8 Å, |Δi|>4): 61; chains: 1; bounding box: 61×39×88 Å

Organism: NCBI:txid599839